Protein AF-A0A6J8BPN8-F1 (afdb_monomer_lite)

Foldseek 3Di:
DDVVLVVVVCVVLVVLLVVLVVLLVVVCVVVVHDPDVVDALVSLLVSLVVCVVVVHQLVSNVSSLVSSQVVCVVVVHDNSCPDPVNVVSSVVSCVVHPDALLAAACAPVNLLLLLVCLVVPDPDPLVSLLLNLLLLCCQQQVDQLQQAFAAWFADLDPSHFFPVQWDQDPFKIKGWRQDDSPPPVRAIAIEIETAEDPDLSSGNSNSLVVNVVVADDDPSQGRSGHDNVSTTGHSCCQFLNHSQVVSCVVSVHPPSVSHTSSSSSLNNLVVCVVVVVDDPLADDDDDGYHYAYRYNYPDDDDDDGGHDDPVSCVSVVSVVD

InterPro domains:
  IPR010998 Integrase/recombinase, N-terminal [G3DSA:1.10.150.130] (5-102)
  IPR011010 DNA breaking-rejoining enzyme, catalytic core [SSF56349] (104-277)
  IPR013762 Integrase-like, catalytic domain superfamily [G3DSA:1.10.443.10] (103-285)
  IPR052925 Phage Integrase-like Recombinase [PTHR34605] (12-279)

Sequence (321 aa):
MDFRNQLDFFLNTWKSYLRARSVLASFQLLYTLEKVWPGPVEQLVQFIVYLSLKHLSPATVRLYISGMSFSHKARNLKDTTKNFVVSKMLEDLHRNHPQRDNRAPITLSLLRQIIDALPSICTSTYESLLFKSSFMMAYFSMLRVSEFTTKNKSDSSTEALHLSDVVLPDRQLKINIKKNKKDQRGHSTFIVINKYRDNASICPVLTLKKYLSARPTVSGRNQLFMHFDGSSLTCYQLSANSMLRKSVNICNIPNPYLLKSHSFRIGAATEASNRGIYEDEAIKNGEGGRQVHLSATSGFRGKNNFFICTEVNNIIANSLK

Secondary struct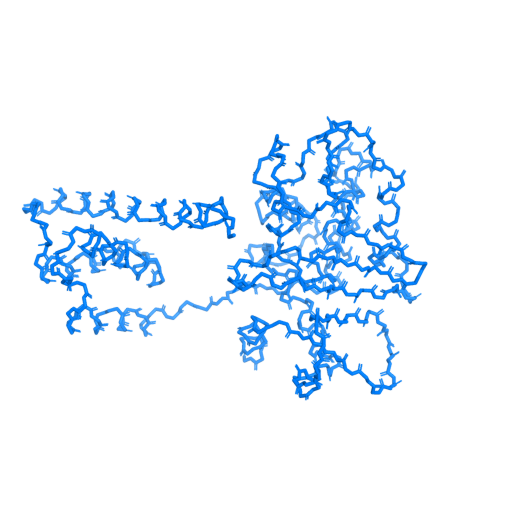ure (DSSP, 8-state):
--HHHHHHHHHHHHHHHHHHHHHHHHHHHHTT----SSPPHHHHHHHHHHHHHTT--HHHHHHHHHHHHHHHHTTT---GGGSHHHHHHHHHHHHHS-----PPP--HHHHHHHHHTGGGTSSSHHHHHHHHHHHHHHHHT---HHHHSBSSTT---SSS-BGGGEE--TTEEEEEES--TT-TT---EEEEEEPPSS-GGG-HHHHHHHHHHHS---TT--BSSB-TTSPBPBTTTTSTTTHHHHHHHHTT-SSGGG--TTHHHHHHHHHHHHTT--GGGSS---SS-EEEEE---S---S-------TTSHHHHHHH--

Structure (mmCIF, N/CA/C/O backbone):
data_AF-A0A6J8BPN8-F1
#
_entry.id   AF-A0A6J8BPN8-F1
#
loop_
_atom_site.group_PDB
_atom_site.id
_atom_site.type_symbol
_atom_site.label_atom_id
_atom_site.label_alt_id
_atom_site.label_comp_id
_atom_site.label_asym_id
_atom_site.label_entity_id
_atom_site.label_seq_id
_atom_site.pdbx_PDB_ins_code
_atom_site.Cartn_x
_atom_site.Cartn_y
_atom_site.Cartn_z
_atom_site.occupancy
_atom_site.B_iso_or_equiv
_atom_site.auth_seq_id
_atom_site.auth_comp_id
_atom_site.auth_asym_id
_atom_site.auth_atom_id
_atom_site.pdbx_PDB_model_num
ATOM 1 N N . MET A 1 1 ? -17.475 9.524 -17.340 1.00 37.03 1 MET A N 1
ATOM 2 C CA . MET A 1 1 ? -16.129 8.904 -17.332 1.00 37.03 1 MET A CA 1
ATOM 3 C C . MET A 1 1 ? -15.213 9.862 -16.577 1.00 37.03 1 MET A C 1
ATOM 5 O O . MET A 1 1 ? -15.162 11.018 -16.964 1.00 37.03 1 MET A O 1
ATOM 9 N N . ASP A 1 2 ? -14.627 9.467 -15.443 1.00 39.84 2 ASP A N 1
ATOM 10 C CA . ASP A 1 2 ? -13.918 10.414 -14.559 1.00 39.84 2 ASP A CA 1
ATOM 11 C C . ASP A 1 2 ? -12.441 10.539 -14.969 1.00 39.84 2 ASP A C 1
ATOM 13 O O . ASP A 1 2 ? -11.642 9.624 -14.745 1.00 39.84 2 ASP A O 1
ATOM 17 N N . PHE A 1 3 ? -12.107 11.659 -15.615 1.00 37.38 3 PHE A N 1
ATOM 18 C CA . PHE A 1 3 ? -10.786 11.968 -16.171 1.00 37.38 3 PHE A CA 1
ATOM 19 C C . PHE A 1 3 ? -9.658 11.895 -15.129 1.00 37.38 3 PHE A C 1
ATOM 21 O O . PHE A 1 3 ? -8.527 11.572 -15.486 1.00 37.38 3 PHE A O 1
ATOM 28 N N . ARG A 1 4 ? -9.935 12.143 -13.840 1.00 38.88 4 ARG A N 1
ATOM 29 C CA . ARG A 1 4 ? -8.898 12.220 -12.791 1.00 38.88 4 ARG A CA 1
ATOM 30 C C . ARG A 1 4 ? -8.282 10.872 -12.421 1.00 38.88 4 ARG A C 1
ATOM 32 O O . ARG A 1 4 ? -7.073 10.798 -12.243 1.00 38.88 4 ARG A O 1
ATOM 39 N N . ASN A 1 5 ? -9.059 9.792 -12.384 1.00 38.53 5 ASN A N 1
ATOM 40 C CA . ASN A 1 5 ? -8.520 8.460 -12.065 1.00 38.53 5 ASN A CA 1
ATOM 41 C C . ASN A 1 5 ? -7.685 7.889 -13.223 1.00 38.53 5 ASN A C 1
ATOM 43 O O . ASN A 1 5 ? -6.681 7.208 -13.003 1.00 38.53 5 ASN A O 1
ATOM 47 N N . GLN A 1 6 ? -8.074 8.199 -14.467 1.00 45.66 6 GLN A N 1
ATOM 48 C CA . GLN A 1 6 ? -7.226 7.948 -15.633 1.00 45.66 6 GLN A CA 1
ATOM 49 C C . GLN A 1 6 ? -5.945 8.782 -15.556 1.00 45.66 6 GLN A C 1
ATOM 51 O O . GLN A 1 6 ? -4.871 8.244 -15.815 1.00 45.66 6 GLN A O 1
ATOM 56 N N . LEU A 1 7 ? -6.044 10.045 -15.128 1.00 48.25 7 LEU A N 1
ATOM 57 C CA . LEU A 1 7 ? -4.897 10.922 -14.912 1.00 48.25 7 LEU A CA 1
ATOM 58 C C . LEU A 1 7 ? -3.943 10.357 -13.852 1.00 48.25 7 LEU A C 1
ATOM 60 O O . LEU A 1 7 ? -2.749 10.319 -14.091 1.00 48.25 7 LEU A O 1
ATOM 64 N N . ASP A 1 8 ? -4.428 9.838 -12.726 1.00 49.62 8 ASP A N 1
ATOM 65 C CA . ASP A 1 8 ? -3.575 9.305 -11.653 1.00 49.62 8 ASP A CA 1
ATOM 66 C C . ASP A 1 8 ? -2.914 7.961 -11.999 1.00 49.62 8 ASP A C 1
ATOM 68 O O . ASP A 1 8 ? -1.744 7.721 -11.665 1.00 49.62 8 ASP A O 1
ATOM 72 N N . PHE A 1 9 ? -3.628 7.084 -12.712 1.00 52.78 9 PHE A N 1
ATOM 73 C CA . PHE A 1 9 ? -3.031 5.893 -13.323 1.00 52.78 9 PHE A CA 1
ATOM 74 C C . PHE A 1 9 ? -1.959 6.280 -14.347 1.00 52.78 9 PHE A C 1
ATOM 76 O O . PHE A 1 9 ? -0.855 5.717 -14.343 1.00 52.78 9 PHE A O 1
ATOM 83 N N . PHE A 1 10 ? -2.270 7.275 -15.182 1.00 61.94 10 PHE A N 1
ATOM 84 C CA . PHE A 1 10 ? -1.329 7.849 -16.125 1.00 61.94 10 PHE A CA 1
ATOM 85 C C . PHE A 1 10 ? -0.127 8.420 -15.378 1.00 61.94 10 PHE A C 1
ATOM 87 O O . PHE A 1 10 ? 0.981 8.074 -15.736 1.00 61.94 10 PHE A O 1
ATOM 94 N N . LEU A 1 11 ? -0.292 9.157 -14.279 1.00 67.81 11 LEU A N 1
ATOM 95 C CA . LEU A 1 11 ? 0.800 9.788 -13.533 1.00 67.81 11 LEU A CA 1
ATOM 96 C C . LEU A 1 11 ? 1.788 8.782 -12.932 1.00 67.81 11 LEU A C 1
ATOM 98 O O . LEU A 1 11 ? 2.995 9.004 -13.009 1.00 67.81 11 LEU A O 1
ATOM 102 N N . ASN A 1 12 ? 1.326 7.673 -12.345 1.00 71.62 12 ASN A N 1
ATOM 103 C CA . ASN A 1 12 ? 2.242 6.657 -11.806 1.00 71.62 12 ASN A CA 1
ATOM 104 C C . ASN A 1 12 ? 2.991 5.919 -12.920 1.00 71.62 12 ASN A C 1
ATOM 106 O O . ASN A 1 12 ? 4.211 5.766 -12.851 1.00 71.62 12 ASN A O 1
ATOM 110 N N . THR A 1 13 ? 2.271 5.520 -13.967 1.00 79.88 13 THR A N 1
ATOM 111 C CA . THR A 1 13 ? 2.862 4.889 -15.153 1.00 79.88 13 THR A CA 1
ATOM 112 C C . THR A 1 13 ? 3.838 5.846 -15.848 1.00 79.88 13 THR A C 1
ATOM 114 O O . THR A 1 13 ? 4.946 5.465 -16.219 1.00 79.88 13 THR A O 1
ATOM 117 N N . TRP A 1 14 ? 3.478 7.125 -15.928 1.00 83.94 14 TRP A N 1
ATOM 118 C CA . TRP A 1 14 ? 4.260 8.206 -16.512 1.00 83.94 14 TRP A CA 1
ATOM 119 C C . TRP A 1 14 ? 5.532 8.477 -15.721 1.00 83.94 14 TRP A C 1
ATOM 121 O O . TRP A 1 14 ? 6.594 8.588 -16.319 1.00 83.94 14 TRP A O 1
ATOM 131 N N . LYS A 1 15 ? 5.483 8.485 -14.383 1.00 85.94 15 LYS A N 1
ATOM 132 C CA . LYS A 1 15 ? 6.691 8.552 -13.541 1.00 85.94 15 LYS A CA 1
ATOM 133 C C . LYS A 1 15 ? 7.651 7.403 -13.849 1.00 85.94 15 LYS A C 1
ATOM 135 O O . LYS A 1 15 ? 8.851 7.636 -13.990 1.00 85.94 15 LYS A O 1
ATOM 140 N N . SER A 1 16 ? 7.141 6.179 -14.002 1.00 87.69 16 SER A N 1
ATOM 141 C CA . SER A 1 16 ? 7.966 5.037 -14.409 1.00 87.69 16 SER A CA 1
ATOM 142 C C . SER A 1 16 ? 8.553 5.211 -15.812 1.00 87.69 16 SER A C 1
ATOM 144 O O . SER A 1 16 ? 9.715 4.875 -16.023 1.00 87.69 16 SER A O 1
ATOM 146 N N . TYR A 1 17 ? 7.799 5.779 -16.755 1.00 91.12 17 TYR A N 1
ATOM 147 C CA . TYR A 1 17 ? 8.277 6.047 -18.116 1.00 91.12 17 TYR A CA 1
ATOM 148 C C . TYR A 1 17 ? 9.317 7.173 -18.162 1.00 91.12 17 TYR A C 1
ATOM 150 O O . TYR A 1 17 ? 10.333 7.045 -18.842 1.00 91.12 17 TYR A O 1
ATOM 158 N N . LEU A 1 18 ? 9.127 8.245 -17.392 1.00 89.00 18 LEU A N 1
ATOM 159 C CA . LEU A 1 18 ? 10.118 9.307 -17.223 1.00 89.00 18 LEU A CA 1
ATOM 160 C C . LEU A 1 18 ? 11.401 8.760 -16.597 1.00 89.00 18 LEU A C 1
ATOM 162 O O . LEU A 1 18 ? 12.499 9.092 -17.047 1.00 89.00 18 LEU A O 1
ATOM 166 N N . ARG A 1 19 ? 11.279 7.864 -15.609 1.00 91.62 19 ARG A N 1
ATOM 167 C CA . ARG A 1 19 ? 12.437 7.179 -15.035 1.00 91.62 19 ARG A CA 1
ATOM 168 C C . ARG A 1 19 ? 13.140 6.304 -16.070 1.00 91.62 19 ARG A C 1
ATOM 170 O O . ARG A 1 19 ? 14.359 6.384 -16.168 1.00 91.62 19 ARG A O 1
ATOM 177 N N . ALA A 1 20 ? 12.394 5.538 -16.866 1.00 91.44 20 ALA A N 1
ATOM 178 C CA . ALA A 1 20 ? 12.947 4.740 -17.959 1.00 91.44 20 ALA A CA 1
ATOM 179 C C . ALA A 1 20 ? 13.748 5.605 -18.943 1.00 91.44 20 ALA A C 1
ATOM 181 O O . ALA A 1 20 ? 14.877 5.266 -19.287 1.00 91.44 20 ALA A O 1
ATOM 182 N N . ARG A 1 21 ? 13.198 6.764 -19.328 1.00 89.38 21 ARG A N 1
ATOM 183 C CA . ARG A 1 21 ? 13.863 7.730 -20.211 1.00 89.38 21 ARG A CA 1
ATOM 184 C C . ARG A 1 21 ? 15.131 8.315 -19.588 1.00 89.38 21 ARG A C 1
ATOM 186 O O . ARG A 1 21 ? 16.139 8.426 -20.273 1.00 89.38 21 ARG A O 1
ATOM 193 N N . SER A 1 22 ? 15.095 8.670 -18.304 1.00 91.75 22 SER A N 1
ATOM 194 C CA . SER A 1 22 ? 16.277 9.146 -17.572 1.00 91.75 22 SER A CA 1
ATOM 195 C C . SER A 1 22 ? 17.384 8.089 -17.548 1.00 91.75 22 SER A C 1
ATOM 197 O O . SER A 1 22 ? 18.533 8.411 -17.832 1.00 91.75 22 SER A O 1
ATOM 199 N N . VAL A 1 23 ? 17.038 6.827 -17.278 1.00 94.00 23 VAL A N 1
ATOM 200 C CA . VAL A 1 23 ? 18.008 5.722 -17.253 1.00 94.00 23 VAL A CA 1
ATOM 201 C C . VAL A 1 23 ? 18.569 5.436 -18.649 1.00 94.00 23 VAL A C 1
ATOM 203 O O . VAL A 1 23 ? 19.770 5.210 -18.775 1.00 94.00 23 VAL A O 1
ATOM 206 N N . LEU A 1 24 ? 17.744 5.506 -19.699 1.00 91.75 24 LEU A N 1
ATOM 207 C CA . LEU A 1 24 ? 18.216 5.395 -21.080 1.00 91.75 24 LEU A CA 1
ATOM 208 C C . LEU A 1 24 ? 19.192 6.522 -21.442 1.00 91.75 24 LEU A C 1
ATOM 210 O O . LEU A 1 24 ? 20.235 6.251 -22.024 1.00 91.75 24 LEU A O 1
ATOM 214 N N . ALA A 1 25 ? 18.890 7.766 -21.067 1.00 90.75 25 ALA A N 1
ATOM 215 C CA . ALA A 1 25 ? 19.779 8.894 -21.334 1.00 90.75 25 ALA A CA 1
ATOM 216 C C . ALA A 1 25 ? 21.140 8.728 -20.635 1.00 90.75 25 ALA A C 1
ATOM 218 O O . ALA A 1 25 ? 22.173 9.013 -21.235 1.00 90.75 25 ALA A O 1
ATOM 219 N N . SER A 1 26 ? 21.152 8.225 -19.394 1.00 92.56 26 SER A N 1
ATOM 220 C CA . SER A 1 26 ? 22.392 7.894 -18.682 1.00 92.56 26 SER A CA 1
ATOM 221 C C . SER A 1 26 ? 23.174 6.768 -19.360 1.00 92.56 26 SER A C 1
ATOM 223 O O . SER A 1 26 ? 24.392 6.855 -19.448 1.00 92.56 26 SER A O 1
ATOM 225 N N . PHE A 1 27 ? 22.491 5.732 -19.856 1.00 94.25 27 PHE A N 1
ATOM 226 C CA . PHE A 1 27 ? 23.113 4.659 -20.635 1.00 94.25 27 PHE A CA 1
ATOM 227 C C . PHE A 1 27 ? 23.750 5.196 -21.923 1.00 94.25 27 PHE A C 1
ATOM 229 O O . PHE A 1 27 ? 24.932 4.973 -22.158 1.00 94.25 27 PHE A O 1
ATOM 236 N N . GLN A 1 28 ? 23.002 5.965 -22.717 1.00 93.12 28 GLN A N 1
ATOM 237 C CA . GLN A 1 28 ? 23.506 6.538 -23.968 1.00 93.12 28 GLN A CA 1
ATOM 238 C C . GLN A 1 28 ? 24.708 7.455 -23.731 1.00 93.12 28 GLN A C 1
ATOM 240 O O . GLN A 1 28 ? 25.672 7.405 -24.486 1.00 93.12 28 GLN A O 1
ATOM 245 N N . LEU A 1 29 ? 24.680 8.251 -22.658 1.00 93.00 29 LEU A N 1
ATOM 246 C CA . LEU A 1 29 ? 25.810 9.092 -22.270 1.00 93.00 29 LEU A CA 1
ATOM 247 C C . LEU A 1 29 ? 27.038 8.260 -21.872 1.00 93.00 29 LEU A C 1
ATOM 249 O O . LEU A 1 29 ? 28.137 8.554 -22.326 1.00 93.00 29 LEU A O 1
ATOM 253 N N . LEU A 1 30 ? 26.850 7.225 -21.047 1.00 93.56 30 LEU A N 1
ATOM 254 C CA . LEU A 1 30 ? 27.936 6.387 -20.532 1.00 93.56 30 LEU A CA 1
ATOM 255 C C . LEU A 1 30 ? 28.688 5.641 -21.640 1.00 93.56 30 LEU A C 1
ATOM 257 O O . LEU A 1 30 ? 29.903 5.511 -21.565 1.00 93.56 30 LEU A O 1
ATOM 261 N N . TYR A 1 31 ? 27.970 5.158 -22.653 1.00 92.62 31 TYR A N 1
ATOM 262 C CA . TYR A 1 31 ? 28.548 4.400 -23.767 1.00 92.62 31 TYR A CA 1
ATOM 263 C C . TYR A 1 31 ? 28.776 5.258 -25.018 1.00 92.62 31 TYR A C 1
ATOM 265 O O . TYR A 1 31 ? 28.986 4.714 -26.100 1.00 92.62 31 TYR A O 1
ATOM 273 N N . THR A 1 32 ? 28.714 6.591 -24.888 1.00 92.19 32 THR A N 1
ATOM 274 C CA . THR 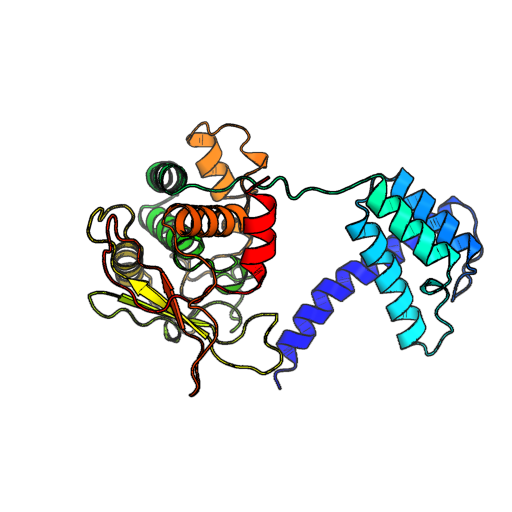A 1 32 ? 28.916 7.549 -25.994 1.00 92.19 32 THR A CA 1
ATOM 275 C C . THR A 1 32 ? 28.080 7.220 -27.236 1.00 92.19 32 THR A C 1
ATOM 277 O O . THR A 1 32 ? 28.535 7.342 -28.369 1.00 92.19 32 THR A O 1
ATOM 280 N N . LEU A 1 33 ? 26.848 6.758 -27.021 1.00 89.62 33 LEU A N 1
ATOM 281 C CA . LEU A 1 33 ? 25.950 6.346 -28.092 1.00 89.62 33 LEU A CA 1
ATOM 282 C C . LEU A 1 33 ? 25.240 7.554 -28.691 1.00 89.62 33 LEU A C 1
ATOM 284 O O . LEU A 1 33 ? 24.815 8.473 -27.982 1.00 89.62 33 LEU A O 1
ATOM 288 N N . GLU A 1 34 ? 25.036 7.504 -30.003 1.00 85.19 34 GLU A N 1
ATOM 289 C CA . GLU A 1 34 ? 24.229 8.493 -30.699 1.00 85.19 34 GLU A CA 1
ATOM 290 C C . GLU A 1 34 ? 22.779 8.460 -30.191 1.00 85.19 34 GLU A C 1
ATOM 292 O O . GLU A 1 34 ? 22.158 7.400 -30.046 1.00 85.19 34 GLU A O 1
ATOM 297 N N . LYS A 1 35 ? 22.224 9.646 -29.926 1.00 82.56 35 LYS A N 1
ATOM 298 C CA . LYS A 1 35 ? 20.858 9.827 -29.418 1.00 82.56 35 LYS A CA 1
ATOM 299 C C . LYS A 1 35 ? 19.839 9.769 -30.558 1.00 82.56 35 LYS A C 1
ATOM 301 O O . LYS A 1 35 ? 19.130 10.739 -30.814 1.00 82.56 35 LYS A O 1
ATOM 306 N N . VAL A 1 36 ? 19.756 8.623 -31.226 1.00 81.62 36 VAL A N 1
ATOM 307 C CA . VAL A 1 36 ? 18.770 8.375 -32.286 1.00 81.62 36 VAL A CA 1
ATOM 308 C C . VAL A 1 36 ? 17.434 7.955 -31.669 1.00 81.62 36 VAL A C 1
ATOM 310 O O . VAL A 1 36 ? 17.394 7.183 -30.707 1.00 81.62 36 VAL A O 1
ATOM 313 N N . TRP A 1 37 ? 16.323 8.476 -32.201 1.00 79.00 37 TRP A N 1
ATOM 314 C CA . TRP A 1 37 ? 14.976 8.155 -31.724 1.00 79.00 37 TRP A CA 1
ATOM 315 C C . TRP A 1 37 ? 13.993 7.944 -32.893 1.00 79.00 37 TRP A C 1
ATOM 317 O O . TRP A 1 37 ? 13.704 8.909 -33.599 1.00 79.00 37 TRP A O 1
ATOM 327 N N . PRO A 1 38 ? 13.428 6.734 -33.095 1.00 83.94 38 PRO A N 1
ATOM 328 C CA . PRO A 1 38 ? 13.612 5.517 -32.299 1.00 83.94 38 PRO A CA 1
ATOM 329 C C . PRO A 1 38 ? 15.034 4.956 -32.439 1.00 83.94 38 PRO A C 1
ATOM 331 O O . PRO A 1 38 ? 15.607 4.968 -33.525 1.00 83.94 38 PRO A O 1
ATOM 334 N N . GLY A 1 39 ? 15.603 4.462 -31.338 1.00 82.75 39 GLY A N 1
ATOM 335 C CA . GLY A 1 39 ? 16.929 3.842 -31.360 1.00 82.75 39 GLY A CA 1
ATOM 336 C C . GLY A 1 39 ? 16.925 2.507 -32.124 1.00 82.75 39 GLY A C 1
ATOM 337 O O . GLY A 1 39 ? 15.886 1.827 -32.160 1.00 82.75 39 GLY A O 1
ATOM 338 N N . PRO A 1 40 ? 18.066 2.112 -32.719 1.00 90.44 40 PRO A N 1
ATOM 339 C CA . PRO A 1 40 ? 18.201 0.841 -33.422 1.00 90.44 40 PRO A CA 1
ATOM 340 C C . PRO A 1 40 ? 18.055 -0.352 -32.462 1.00 90.44 40 PRO A C 1
ATOM 342 O O . PRO A 1 40 ? 18.179 -0.222 -31.239 1.00 90.44 40 PRO A O 1
ATOM 345 N N . VAL A 1 41 ? 17.763 -1.531 -33.016 1.00 93.00 41 VAL A N 1
ATOM 346 C CA . VAL A 1 41 ? 17.475 -2.748 -32.234 1.00 93.00 41 VAL A CA 1
ATOM 347 C C . VAL A 1 41 ? 18.675 -3.138 -31.368 1.00 93.00 41 VAL A C 1
ATOM 349 O O . VAL A 1 41 ? 18.508 -3.537 -30.218 1.00 93.00 41 VAL A O 1
ATOM 352 N N . GLU A 1 42 ? 19.880 -2.940 -31.885 1.00 92.50 42 GLU A N 1
ATOM 353 C CA . GLU A 1 42 ? 21.153 -3.231 -31.235 1.00 92.50 42 GLU A CA 1
ATOM 354 C C . GLU A 1 42 ? 21.318 -2.402 -29.955 1.00 92.50 42 GLU A C 1
ATOM 356 O O . GLU A 1 42 ? 21.670 -2.946 -28.907 1.00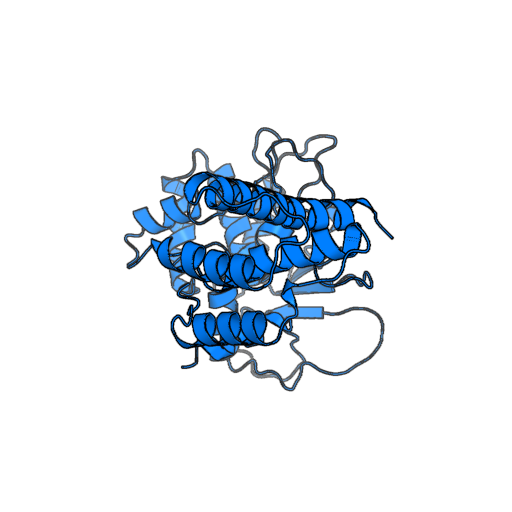 92.50 42 GLU A O 1
ATOM 361 N N . GLN A 1 43 ? 20.970 -1.109 -29.993 1.00 92.12 43 GLN A N 1
ATOM 362 C CA . GLN A 1 43 ? 21.002 -0.254 -28.802 1.00 92.12 43 GLN A CA 1
ATOM 363 C C . GLN A 1 43 ? 19.964 -0.689 -27.758 1.00 92.12 43 GLN A C 1
ATOM 365 O O . GLN A 1 43 ? 20.240 -0.622 -26.562 1.00 92.12 43 GLN A O 1
ATOM 370 N N . LEU A 1 44 ? 18.784 -1.166 -28.175 1.00 93.12 44 LEU A N 1
ATOM 371 C CA . LEU A 1 44 ? 17.781 -1.699 -27.242 1.00 93.12 44 LEU A CA 1
ATOM 372 C C . LEU A 1 44 ? 18.251 -2.992 -26.569 1.00 93.12 44 LEU A C 1
ATOM 374 O O . LEU A 1 44 ? 18.041 -3.166 -25.369 1.00 93.12 44 LEU A O 1
ATOM 378 N N . VAL A 1 45 ? 18.905 -3.879 -27.320 1.00 94.25 45 VAL A N 1
ATOM 379 C CA . VAL A 1 45 ? 19.516 -5.109 -26.798 1.00 94.25 45 VAL A CA 1
ATOM 380 C C . VAL A 1 45 ? 20.606 -4.768 -25.781 1.00 94.25 45 VAL A C 1
ATOM 382 O O . VAL A 1 45 ? 20.551 -5.239 -24.645 1.00 94.25 45 VAL A O 1
ATOM 385 N N . GLN A 1 46 ? 21.540 -3.879 -26.131 1.00 94.44 46 GLN A N 1
ATOM 386 C CA . GLN A 1 46 ? 22.586 -3.410 -25.215 1.00 94.44 46 GLN A CA 1
ATOM 387 C C . GLN A 1 46 ? 21.997 -2.743 -23.967 1.00 94.44 46 GLN A C 1
ATOM 389 O O . GLN A 1 46 ? 22.477 -2.967 -22.856 1.00 94.44 46 GLN A O 1
ATOM 394 N N . PHE A 1 47 ? 20.920 -1.971 -24.124 1.00 95.25 47 PHE A N 1
ATOM 395 C CA . PHE A 1 47 ? 20.230 -1.359 -22.998 1.00 95.25 47 PHE A CA 1
ATOM 396 C C . PHE A 1 47 ? 19.608 -2.406 -22.066 1.00 95.25 47 PHE A C 1
ATOM 398 O O . PHE A 1 47 ? 19.729 -2.285 -20.850 1.00 95.25 47 PHE A O 1
ATOM 405 N N . ILE A 1 48 ? 18.990 -3.466 -22.597 1.00 95.12 48 ILE A N 1
ATOM 406 C CA . ILE A 1 48 ? 18.458 -4.571 -21.781 1.00 95.12 48 ILE A CA 1
ATOM 407 C C . ILE A 1 48 ? 19.580 -5.263 -21.000 1.00 95.12 48 ILE A C 1
ATOM 409 O O . ILE A 1 48 ? 19.422 -5.486 -19.796 1.00 95.12 48 ILE A O 1
ATOM 413 N N . VAL A 1 49 ? 20.725 -5.535 -21.640 1.00 93.56 49 VAL A N 1
ATOM 414 C CA . VAL A 1 49 ? 21.917 -6.072 -20.957 1.00 93.56 49 VAL A CA 1
ATOM 415 C C . VAL A 1 49 ? 22.361 -5.131 -19.843 1.00 93.56 49 VAL A C 1
ATOM 417 O O . VAL A 1 49 ? 22.529 -5.563 -18.706 1.00 93.56 49 VAL A O 1
ATOM 420 N N . TYR A 1 50 ? 22.492 -3.838 -20.136 1.00 95.25 50 TYR A N 1
ATOM 421 C CA . TYR A 1 50 ? 22.882 -2.826 -19.160 1.00 95.25 50 TYR A CA 1
ATOM 422 C C . TYR A 1 50 ? 21.952 -2.802 -17.940 1.00 95.25 50 TYR A C 1
ATOM 424 O O . TYR A 1 50 ? 22.422 -2.776 -16.802 1.00 95.25 50 TYR A O 1
ATOM 432 N N . LEU A 1 51 ? 20.632 -2.854 -18.147 1.00 94.75 51 LEU A N 1
ATOM 433 C CA . LEU A 1 51 ? 19.673 -2.897 -17.043 1.00 94.75 51 LEU A CA 1
ATOM 434 C C . LEU A 1 51 ? 19.807 -4.180 -16.211 1.00 94.75 51 LEU A C 1
ATOM 436 O O . LEU A 1 51 ? 19.688 -4.121 -14.985 1.00 94.75 51 LEU A O 1
ATOM 440 N N . SER A 1 52 ? 20.080 -5.314 -16.860 1.00 91.62 52 SER A N 1
ATOM 441 C CA . SER A 1 52 ? 20.350 -6.587 -16.184 1.00 91.62 52 SER A CA 1
ATOM 442 C C . SER A 1 52 ? 21.626 -6.520 -15.337 1.00 91.62 52 SER A C 1
ATOM 444 O O . SER A 1 52 ? 21.613 -6.900 -14.168 1.00 91.62 52 SER A O 1
ATOM 446 N N . LEU A 1 53 ? 22.706 -5.944 -15.878 1.00 91.06 53 LEU A N 1
ATOM 447 C CA . LEU A 1 53 ? 23.971 -5.724 -15.162 1.00 91.06 53 LEU A CA 1
ATOM 448 C C . LEU A 1 53 ? 23.826 -4.743 -13.990 1.00 91.06 53 LEU A C 1
ATOM 450 O O . LEU A 1 53 ? 24.571 -4.816 -13.020 1.00 91.06 53 LEU A O 1
ATOM 454 N N . LYS A 1 54 ? 22.840 -3.841 -14.041 1.00 91.50 54 LYS A N 1
ATOM 455 C CA . LYS A 1 54 ? 22.441 -2.990 -12.907 1.00 91.50 54 LYS A CA 1
ATOM 456 C C . LYS A 1 54 ? 21.528 -3.701 -11.900 1.00 91.50 54 LYS A C 1
ATOM 458 O O . LYS A 1 54 ? 21.020 -3.051 -10.988 1.00 91.50 54 LYS A O 1
ATOM 463 N N . HIS A 1 55 ? 21.317 -5.008 -12.052 1.00 89.25 55 HIS A N 1
ATOM 464 C CA . HIS A 1 55 ? 20.480 -5.849 -11.197 1.00 89.25 55 HIS A CA 1
ATOM 465 C C . HIS A 1 55 ? 19.017 -5.385 -11.106 1.00 89.25 55 HIS A C 1
ATOM 467 O O . HIS A 1 55 ? 18.344 -5.597 -10.094 1.00 89.25 55 HIS A O 1
ATOM 473 N N . LEU A 1 56 ? 18.489 -4.746 -12.159 1.00 90.50 56 LEU A N 1
ATOM 474 C CA . LEU A 1 56 ? 17.064 -4.428 -12.207 1.00 90.50 56 LEU A CA 1
ATOM 475 C C . LEU A 1 56 ? 16.248 -5.704 -12.424 1.00 90.50 56 LEU A C 1
ATOM 477 O O . LEU A 1 56 ? 16.593 -6.559 -13.235 1.00 90.50 56 LEU A O 1
ATOM 481 N N . SER A 1 57 ? 15.104 -5.794 -11.742 1.00 88.88 57 SER A N 1
ATOM 482 C CA . SER A 1 57 ? 14.206 -6.938 -11.906 1.00 88.88 57 SER A CA 1
ATOM 483 C C . SER A 1 57 ? 13.694 -7.052 -13.354 1.00 88.88 57 SER A C 1
ATOM 485 O O . SER A 1 57 ? 13.425 -6.019 -13.981 1.00 88.88 57 SER A O 1
ATOM 487 N N . PRO A 1 58 ? 13.433 -8.269 -13.873 1.00 90.25 58 PRO A N 1
ATOM 488 C CA . PRO A 1 58 ? 12.871 -8.450 -15.215 1.00 90.25 58 PRO A CA 1
ATOM 489 C C . PRO A 1 58 ? 11.552 -7.693 -15.432 1.00 90.25 58 PRO A C 1
ATOM 491 O O . PRO A 1 58 ? 11.267 -7.223 -16.533 1.00 90.25 58 PRO A O 1
ATOM 494 N N . ALA A 1 59 ? 10.751 -7.530 -14.373 1.00 88.00 59 ALA A N 1
ATOM 495 C CA . ALA A 1 59 ? 9.528 -6.733 -14.411 1.00 88.00 59 ALA A CA 1
ATOM 496 C C . ALA A 1 59 ? 9.823 -5.241 -14.642 1.00 88.00 59 ALA A C 1
ATOM 498 O O . ALA A 1 59 ? 9.161 -4.601 -15.459 1.00 88.00 59 ALA A O 1
ATOM 499 N N . THR A 1 60 ? 10.844 -4.698 -13.973 1.00 91.12 60 THR A N 1
ATOM 500 C CA . THR A 1 60 ? 11.288 -3.311 -14.167 1.00 91.12 60 THR A CA 1
ATOM 501 C C . THR A 1 60 ? 11.856 -3.099 -15.567 1.00 91.12 60 THR A C 1
ATOM 503 O O . THR A 1 60 ? 11.527 -2.103 -16.208 1.00 91.12 60 THR A O 1
ATOM 506 N N . VAL A 1 61 ? 12.651 -4.047 -16.076 1.00 93.88 61 VAL A N 1
ATOM 507 C CA . VAL A 1 61 ? 13.181 -3.987 -17.447 1.00 93.88 61 VAL A CA 1
ATOM 508 C C . VAL A 1 61 ? 12.036 -3.930 -18.460 1.00 93.88 61 VAL A C 1
ATOM 510 O O . VAL A 1 61 ? 11.979 -3.008 -19.273 1.00 93.88 61 VAL A O 1
ATOM 513 N N . ARG A 1 62 ? 11.050 -4.832 -18.359 1.00 93.25 62 ARG A N 1
ATOM 514 C CA . ARG A 1 62 ? 9.856 -4.806 -19.223 1.00 93.25 62 ARG A CA 1
ATOM 515 C C . ARG A 1 62 ? 9.068 -3.503 -19.116 1.00 93.25 62 ARG A C 1
ATOM 517 O O . ARG A 1 62 ? 8.580 -3.008 -20.132 1.00 93.25 62 ARG A O 1
ATOM 524 N N . LEU A 1 63 ? 8.947 -2.935 -17.917 1.00 92.75 63 LEU A N 1
ATOM 525 C CA . LEU A 1 63 ? 8.287 -1.646 -17.706 1.00 92.75 63 LEU A CA 1
ATOM 526 C C . LEU A 1 63 ? 9.019 -0.513 -18.436 1.00 92.75 63 LEU A C 1
ATOM 528 O O . LEU A 1 63 ? 8.371 0.320 -19.069 1.00 92.75 63 LEU A O 1
ATOM 532 N N . TYR A 1 64 ? 10.352 -0.497 -18.396 1.00 94.50 64 TYR A N 1
ATOM 533 C CA . TYR A 1 64 ? 11.147 0.513 -19.095 1.00 94.50 64 TYR A CA 1
ATOM 534 C C . TYR A 1 64 ? 11.020 0.383 -20.612 1.00 94.50 64 TYR A C 1
ATOM 536 O O . TYR A 1 64 ? 10.735 1.378 -21.278 1.00 94.50 64 TYR A O 1
ATOM 544 N N . ILE A 1 65 ? 11.119 -0.839 -21.145 1.00 94.75 65 ILE A N 1
ATOM 545 C CA . ILE A 1 65 ? 10.897 -1.099 -22.574 1.00 94.75 65 ILE A CA 1
ATOM 546 C C . ILE A 1 65 ? 9.464 -0.729 -22.991 1.00 94.75 65 ILE A C 1
ATOM 548 O O . ILE A 1 65 ? 9.255 -0.142 -24.051 1.00 94.75 65 ILE A O 1
ATOM 552 N N . SER A 1 66 ? 8.469 -0.961 -22.133 1.00 92.88 66 SER A N 1
ATOM 553 C CA . SER A 1 66 ? 7.086 -0.530 -22.384 1.00 92.88 66 SER A CA 1
ATOM 554 C C . SER A 1 66 ? 6.948 0.996 -22.434 1.00 92.88 66 SER A C 1
ATOM 556 O O . SER A 1 66 ? 6.207 1.508 -23.268 1.00 92.88 66 SER A O 1
ATOM 558 N N . GLY A 1 67 ? 7.685 1.735 -21.598 1.00 90.75 67 GLY A N 1
ATOM 559 C CA . GLY A 1 67 ? 7.729 3.201 -21.658 1.00 90.75 67 GLY A CA 1
ATOM 560 C C . GLY A 1 67 ? 8.340 3.738 -22.955 1.00 90.75 67 GLY A C 1
ATOM 561 O O . GLY A 1 67 ? 7.899 4.770 -23.472 1.00 90.75 67 GLY A O 1
ATOM 562 N N . MET A 1 68 ? 9.304 3.012 -23.526 1.00 90.56 68 MET A N 1
ATOM 563 C CA . MET A 1 68 ? 9.860 3.313 -24.850 1.00 90.56 68 MET A CA 1
ATOM 564 C C . MET A 1 68 ? 8.854 3.004 -25.958 1.00 90.56 68 MET A C 1
ATOM 566 O O . MET A 1 68 ? 8.590 3.876 -26.780 1.00 90.56 68 MET A O 1
ATOM 570 N N . SER A 1 69 ? 8.214 1.828 -25.918 1.00 92.12 69 SER A N 1
ATOM 571 C CA . SER A 1 69 ? 7.120 1.450 -26.831 1.00 92.12 69 SER A CA 1
ATOM 572 C C . SER A 1 69 ? 6.019 2.511 -26.846 1.00 92.12 69 SER A C 1
ATOM 574 O O . SER A 1 69 ? 5.611 2.978 -27.910 1.00 92.12 69 SER A O 1
ATOM 576 N N . PHE A 1 70 ? 5.584 2.961 -25.664 1.00 90.88 70 PHE A N 1
ATOM 577 C CA . PHE A 1 70 ? 4.627 4.055 -25.528 1.00 90.88 70 PHE A CA 1
ATOM 578 C C . PHE A 1 70 ? 5.137 5.335 -26.199 1.00 90.88 70 PHE A C 1
ATOM 580 O O . PHE A 1 70 ? 4.418 5.959 -26.971 1.00 90.88 70 PHE A O 1
ATOM 587 N N . SER A 1 71 ? 6.391 5.709 -25.942 1.00 86.75 71 SER A N 1
ATOM 588 C CA . SER A 1 71 ? 7.002 6.925 -26.485 1.00 86.75 71 SER A CA 1
ATOM 589 C C . SER A 1 71 ? 7.186 6.903 -28.007 1.00 86.75 71 SER A C 1
ATOM 591 O O . SER A 1 71 ? 7.125 7.973 -28.618 1.00 86.75 71 SER A O 1
ATOM 593 N N . HIS A 1 72 ? 7.411 5.732 -28.612 1.00 88.88 72 HIS A N 1
ATOM 594 C CA . HIS A 1 72 ? 7.419 5.549 -30.067 1.00 88.88 72 HIS A CA 1
ATOM 595 C C . HIS A 1 72 ? 6.013 5.744 -30.636 1.00 88.88 72 HIS A C 1
ATOM 597 O O . HIS A 1 72 ? 5.808 6.595 -31.497 1.00 88.88 72 HIS A O 1
ATOM 603 N N . LYS A 1 73 ? 5.025 5.032 -30.081 1.00 88.38 73 LYS A N 1
ATOM 604 C CA . LYS A 1 73 ? 3.625 5.090 -30.527 1.00 88.38 73 LYS A CA 1
ATOM 605 C C . LYS A 1 73 ? 3.016 6.480 -30.386 1.00 88.38 73 LYS A C 1
ATOM 607 O O . LYS A 1 73 ? 2.374 6.957 -31.311 1.00 88.38 73 LYS A O 1
ATOM 612 N N . ALA A 1 74 ? 3.272 7.160 -29.269 1.00 87.38 74 ALA A N 1
ATOM 613 C CA . ALA A 1 74 ? 2.786 8.517 -29.022 1.00 87.38 74 ALA A CA 1
ATOM 614 C C . ALA A 1 74 ? 3.333 9.551 -30.026 1.00 87.38 74 ALA A C 1
ATOM 616 O O . ALA A 1 74 ? 2.746 10.615 -30.180 1.00 87.38 74 ALA A O 1
ATOM 617 N N . ARG A 1 75 ? 4.449 9.247 -30.702 1.00 86.81 75 ARG A N 1
ATOM 618 C CA . ARG A 1 75 ? 5.053 10.076 -31.759 1.00 86.81 75 ARG A CA 1
ATOM 619 C C . ARG A 1 75 ? 4.818 9.518 -33.163 1.00 86.81 75 ARG A C 1
ATOM 621 O O . ARG A 1 75 ? 5.424 10.004 -34.108 1.00 86.81 75 ARG A O 1
ATOM 628 N N . ASN A 1 76 ? 3.982 8.488 -33.288 1.00 89.38 76 ASN A N 1
ATOM 629 C CA . ASN A 1 76 ? 3.728 7.774 -34.536 1.00 89.38 76 ASN A CA 1
ATOM 630 C C . ASN A 1 76 ? 5.008 7.225 -35.210 1.00 89.38 76 ASN A C 1
ATOM 632 O O . ASN A 1 76 ? 5.135 7.211 -36.431 1.00 89.38 76 ASN A O 1
ATOM 636 N N . LEU A 1 77 ? 5.983 6.794 -34.400 1.00 88.44 77 LEU A N 1
ATOM 637 C CA . LEU A 1 77 ? 7.254 6.222 -34.852 1.00 88.44 77 LEU A CA 1
ATOM 638 C C . LEU A 1 77 ? 7.185 4.689 -34.876 1.00 88.44 77 LEU A C 1
ATOM 640 O O . LEU A 1 77 ? 6.463 4.075 -34.085 1.00 88.44 77 LEU A O 1
ATOM 644 N N . LYS A 1 78 ? 8.004 4.059 -35.730 1.00 89.50 78 LYS A N 1
ATOM 645 C CA . LYS A 1 78 ? 8.174 2.598 -35.753 1.00 89.50 78 LYS A CA 1
ATOM 646 C C . LYS A 1 78 ? 8.644 2.097 -34.385 1.00 89.50 78 LYS A C 1
ATOM 648 O O . LYS A 1 78 ? 9.658 2.548 -33.857 1.00 89.50 78 LYS A O 1
ATOM 653 N N . ASP A 1 79 ? 7.922 1.129 -33.827 1.00 91.44 79 ASP A N 1
ATOM 654 C CA . ASP A 1 79 ? 8.221 0.595 -32.501 1.00 91.44 79 ASP A CA 1
ATOM 655 C C . ASP A 1 79 ? 9.279 -0.520 -32.556 1.00 91.44 79 ASP A C 1
ATOM 657 O O . ASP A 1 79 ? 8.961 -1.705 -32.676 1.00 91.44 79 ASP A O 1
ATOM 661 N N . THR A 1 80 ? 10.555 -0.144 -32.436 1.00 92.50 80 THR A N 1
ATOM 662 C CA . THR A 1 80 ? 11.691 -1.086 -32.434 1.00 92.50 80 THR A CA 1
ATOM 663 C C . THR A 1 80 ? 11.692 -2.036 -31.230 1.00 92.50 80 THR A C 1
ATOM 665 O O . THR A 1 80 ? 12.294 -3.107 -31.294 1.00 92.50 80 THR A O 1
ATOM 668 N N . THR A 1 81 ? 10.937 -1.731 -30.166 1.00 92.81 81 THR A N 1
ATOM 669 C CA . THR A 1 81 ? 10.825 -2.589 -28.970 1.00 92.81 81 THR A CA 1
ATOM 670 C C . THR A 1 81 ? 10.061 -3.890 -29.212 1.00 92.81 81 THR A C 1
ATOM 672 O O . THR A 1 81 ? 10.157 -4.820 -28.414 1.00 92.81 81 THR A O 1
ATOM 675 N N . LYS A 1 82 ? 9.292 -3.966 -30.305 1.00 91.44 82 LYS A N 1
ATOM 676 C CA . LYS A 1 82 ? 8.534 -5.159 -30.707 1.00 91.44 82 LYS A CA 1
ATOM 677 C C . LYS A 1 82 ? 9.318 -6.090 -31.626 1.00 91.44 82 LYS A C 1
ATOM 679 O O . LYS A 1 82 ? 8.765 -7.077 -32.098 1.00 91.44 82 LYS A O 1
ATOM 684 N N . ASN A 1 83 ? 10.595 -5.798 -31.874 1.00 94.94 83 ASN A N 1
ATOM 685 C CA . ASN A 1 83 ? 11.464 -6.684 -32.631 1.00 94.94 83 ASN A CA 1
ATOM 686 C C . ASN A 1 83 ? 11.568 -8.074 -31.961 1.00 94.94 83 ASN A C 1
ATOM 688 O O . ASN A 1 83 ? 11.521 -8.199 -30.731 1.00 94.94 83 ASN A O 1
ATOM 692 N N . PHE A 1 84 ? 11.718 -9.118 -32.780 1.00 93.81 84 PHE A N 1
ATOM 693 C CA . PHE A 1 84 ? 11.843 -10.505 -32.331 1.00 93.81 84 PHE A CA 1
ATOM 694 C C . PHE A 1 84 ? 12.990 -10.702 -31.327 1.00 93.81 84 PHE A C 1
ATOM 696 O O . PHE A 1 84 ? 12.782 -11.318 -30.283 1.00 93.81 84 PHE A O 1
ATOM 703 N N . VAL A 1 85 ? 14.163 -10.117 -31.593 1.00 95.25 85 VAL A N 1
ATOM 704 C CA . VAL A 1 85 ? 15.355 -10.235 -30.736 1.00 95.25 85 VAL A CA 1
ATOM 705 C C . VAL A 1 85 ? 15.097 -9.622 -29.361 1.00 95.25 85 VAL A C 1
ATOM 707 O O . VAL A 1 85 ? 15.343 -10.258 -28.339 1.00 95.25 85 VAL A O 1
ATOM 710 N N . VAL A 1 86 ? 14.513 -8.420 -29.325 1.00 94.69 86 VAL A N 1
ATOM 711 C CA . VAL A 1 86 ? 14.142 -7.732 -28.076 1.00 94.69 86 VAL A CA 1
ATOM 712 C C . VAL A 1 86 ? 13.152 -8.572 -27.269 1.00 94.69 86 VAL A C 1
ATOM 714 O O . VAL A 1 86 ? 13.314 -8.741 -26.062 1.00 94.69 86 VAL A O 1
ATOM 717 N N . SER A 1 87 ? 12.150 -9.146 -27.937 1.00 93.44 87 SER A N 1
ATOM 718 C CA . SER A 1 87 ? 11.138 -9.987 -27.291 1.00 93.44 87 SER A CA 1
ATOM 719 C C . SER A 1 87 ? 11.761 -11.244 -26.678 1.00 93.44 87 SER A C 1
ATOM 721 O O . SER A 1 87 ? 11.535 -11.527 -25.501 1.00 93.44 87 SER A O 1
ATOM 723 N N . LYS A 1 88 ? 12.623 -11.944 -27.428 1.00 94.25 88 LYS A N 1
ATOM 724 C CA . LYS A 1 88 ? 13.327 -13.139 -26.941 1.00 94.25 88 LYS A CA 1
ATOM 725 C C . LYS A 1 88 ? 14.267 -12.835 -25.784 1.00 94.25 88 LYS A C 1
ATOM 727 O O . LYS A 1 88 ? 14.327 -13.613 -24.837 1.00 94.25 88 LYS A O 1
ATOM 732 N N . MET A 1 89 ? 14.929 -11.685 -25.807 1.00 93.06 89 MET A N 1
ATOM 733 C CA . MET A 1 89 ? 15.799 -11.268 -24.714 1.00 93.06 89 MET A CA 1
ATOM 734 C C . MET A 1 89 ? 15.025 -10.984 -23.421 1.00 93.06 89 MET A C 1
ATOM 736 O O . MET A 1 89 ? 15.461 -11.357 -22.335 1.00 93.06 89 MET A O 1
ATOM 740 N N . LEU A 1 90 ? 13.843 -10.367 -23.518 1.00 92.75 90 LEU A N 1
ATOM 741 C CA . LEU A 1 90 ? 12.977 -10.132 -22.358 1.00 92.75 90 LEU A CA 1
ATOM 742 C C . LEU A 1 90 ? 12.377 -11.428 -21.792 1.00 92.75 90 LEU A C 1
ATOM 744 O O . LEU A 1 90 ? 12.168 -11.516 -20.577 1.00 92.75 90 LEU A O 1
ATOM 748 N N . GLU A 1 91 ? 12.080 -12.406 -22.652 1.00 90.19 91 GLU A N 1
ATOM 749 C CA . GLU A 1 91 ? 11.661 -13.756 -22.253 1.00 90.19 91 GLU A CA 1
ATOM 750 C C . GLU A 1 91 ? 12.794 -14.497 -21.538 1.00 90.19 91 GLU A C 1
ATOM 752 O O . GLU A 1 91 ? 12.582 -15.053 -20.461 1.00 90.19 91 GLU A O 1
ATOM 757 N N . ASP A 1 92 ? 14.002 -14.470 -22.098 1.00 89.44 92 ASP A N 1
ATOM 758 C CA . ASP A 1 92 ? 15.185 -15.089 -21.507 1.00 89.44 92 ASP A CA 1
ATOM 759 C C . ASP A 1 92 ? 15.511 -14.507 -20.126 1.00 89.44 92 ASP A C 1
ATOM 761 O O . ASP A 1 92 ? 15.580 -15.240 -19.139 1.00 89.44 92 ASP A O 1
ATOM 765 N N . LEU A 1 93 ? 15.541 -13.175 -20.020 1.00 88.62 93 LEU A N 1
ATOM 766 C CA . LEU A 1 93 ? 15.730 -12.474 -18.751 1.00 88.62 93 LEU A CA 1
ATOM 767 C C . LEU A 1 93 ? 14.673 -12.873 -17.708 1.00 88.62 93 LEU A C 1
ATOM 769 O O . LEU A 1 93 ? 14.958 -12.954 -16.514 1.00 88.62 93 LEU A O 1
ATOM 773 N N . HIS A 1 94 ? 13.432 -13.124 -18.139 1.00 85.50 94 HIS A N 1
ATOM 774 C CA . HIS A 1 94 ? 12.392 -13.595 -17.231 1.00 85.50 94 HIS A CA 1
ATOM 775 C C . HIS A 1 94 ? 12.655 -15.007 -16.714 1.00 85.50 94 HIS A C 1
ATOM 777 O O . HIS A 1 94 ? 12.457 -15.250 -15.523 1.00 85.50 94 HIS A O 1
ATOM 783 N N . ARG A 1 95 ? 13.056 -15.912 -17.614 1.00 85.44 95 ARG A N 1
ATOM 784 C CA . ARG A 1 95 ? 13.289 -17.331 -17.324 1.00 85.44 95 ARG A CA 1
ATOM 785 C C . ARG A 1 95 ? 14.495 -17.534 -16.416 1.00 85.44 95 ARG A C 1
ATOM 787 O O . ARG A 1 95 ? 14.407 -18.332 -15.492 1.00 85.44 95 ARG A O 1
ATOM 794 N N . ASN A 1 96 ? 15.564 -16.774 -16.636 1.00 81.50 96 ASN A N 1
ATOM 795 C CA . ASN A 1 96 ? 16.808 -16.890 -15.870 1.00 81.50 96 ASN A CA 1
ATOM 796 C C . ASN A 1 96 ? 16.748 -16.176 -14.509 1.00 81.50 96 ASN A C 1
ATOM 798 O O . ASN A 1 96 ? 17.523 -16.487 -13.608 1.00 81.50 96 ASN A O 1
ATOM 802 N N . HIS A 1 97 ? 15.792 -15.258 -14.318 1.00 76.44 97 HIS A N 1
ATOM 803 C CA . HIS A 1 97 ? 15.604 -14.537 -13.055 1.00 76.44 97 HIS A CA 1
ATOM 804 C C . HIS A 1 97 ? 14.135 -14.526 -12.599 1.00 76.44 97 HIS A C 1
ATOM 806 O O . HIS A 1 97 ? 13.532 -13.448 -12.476 1.00 76.44 97 HIS A O 1
ATOM 812 N N . PRO A 1 98 ? 13.526 -15.695 -12.323 1.00 66.62 98 PRO A N 1
ATOM 813 C CA . PRO A 1 98 ? 12.146 -15.757 -11.872 1.00 66.62 98 PRO A CA 1
ATOM 814 C C . PRO A 1 98 ? 12.015 -15.030 -10.530 1.00 66.62 98 PRO A C 1
ATOM 816 O O . PRO A 1 98 ? 12.555 -15.445 -9.507 1.00 66.62 98 PRO A O 1
ATOM 819 N N . GLN A 1 99 ? 11.292 -13.911 -10.532 1.00 66.69 99 GLN A N 1
ATOM 820 C CA . GLN A 1 99 ? 10.988 -13.167 -9.314 1.00 66.69 99 GLN A CA 1
ATOM 821 C C . GLN A 1 99 ? 9.783 -13.825 -8.648 1.00 66.69 99 GLN A C 1
ATOM 823 O O . GLN A 1 99 ? 8.655 -13.669 -9.119 1.00 66.69 99 GLN A O 1
ATOM 828 N N . ARG A 1 100 ? 10.016 -14.575 -7.568 1.00 67.50 100 ARG A N 1
ATOM 829 C CA . ARG A 1 100 ? 8.932 -15.082 -6.719 1.00 67.50 100 ARG A CA 1
ATOM 830 C C . ARG A 1 100 ? 8.457 -13.965 -5.796 1.00 67.50 100 ARG A C 1
ATOM 832 O O . ARG A 1 100 ? 9.274 -13.231 -5.237 1.00 67.50 100 ARG A O 1
ATOM 839 N N . ASP A 1 101 ? 7.142 -13.824 -5.641 1.00 71.06 101 ASP A N 1
ATOM 840 C CA . ASP A 1 101 ? 6.592 -12.945 -4.612 1.00 71.06 101 ASP A CA 1
ATOM 841 C C . ASP A 1 101 ? 6.917 -13.558 -3.247 1.00 71.06 101 ASP A C 1
ATOM 843 O O . ASP A 1 101 ? 6.345 -14.569 -2.859 1.00 71.06 101 ASP A O 1
ATOM 847 N N . ASN A 1 102 ? 7.893 -12.983 -2.550 1.00 80.88 102 ASN A N 1
ATOM 848 C CA . ASN A 1 102 ? 8.383 -13.497 -1.273 1.00 80.88 102 ASN A CA 1
ATOM 849 C C . ASN A 1 102 ? 7.598 -12.962 -0.069 1.00 80.88 102 ASN A C 1
ATOM 851 O O . ASN A 1 102 ? 8.010 -13.162 1.072 1.00 80.88 102 ASN A O 1
ATOM 855 N N . ARG A 1 103 ? 6.506 -12.222 -0.296 1.00 85.81 103 ARG A N 1
ATOM 856 C CA . ARG A 1 103 ? 5.728 -11.638 0.796 1.00 85.81 103 ARG A CA 1
ATOM 857 C C . ARG A 1 103 ? 5.093 -12.742 1.631 1.00 85.81 103 ARG A C 1
ATOM 859 O O . ARG A 1 103 ? 4.307 -13.536 1.127 1.00 85.81 103 ARG A O 1
ATOM 866 N N . ALA A 1 104 ? 5.387 -12.729 2.925 1.00 88.19 104 ALA A N 1
ATOM 867 C CA . ALA A 1 104 ? 4.787 -13.658 3.871 1.00 88.19 104 ALA A CA 1
ATOM 868 C C . ALA A 1 104 ? 3.346 -13.231 4.213 1.00 88.19 104 ALA A C 1
ATOM 870 O O . ALA A 1 104 ? 3.065 -12.026 4.220 1.00 88.19 104 ALA A O 1
ATOM 871 N N . PRO A 1 105 ? 2.428 -14.169 4.507 1.00 91.31 105 PRO A N 1
ATOM 872 C CA . PRO A 1 105 ? 1.091 -13.849 5.001 1.00 91.31 105 PRO A CA 1
ATOM 873 C C . PRO A 1 105 ? 1.140 -13.269 6.421 1.00 91.31 105 PRO A C 1
ATOM 875 O O . PRO A 1 105 ? 1.889 -13.745 7.270 1.00 91.31 105 PRO A O 1
ATOM 878 N N . ILE A 1 106 ? 0.285 -12.286 6.715 1.00 92.00 106 ILE A N 1
ATOM 879 C CA . ILE A 1 106 ? -0.058 -11.951 8.105 1.00 92.00 106 ILE A CA 1
ATOM 880 C C . ILE A 1 106 ? -1.181 -12.895 8.517 1.00 92.00 106 ILE A C 1
ATOM 882 O O . ILE A 1 106 ? -2.308 -12.697 8.092 1.00 92.00 106 ILE A O 1
ATOM 886 N N . THR A 1 107 ? -0.904 -13.933 9.302 1.00 91.44 107 THR A N 1
ATOM 887 C CA . THR A 1 107 ? -1.952 -14.839 9.808 1.00 91.44 107 THR A CA 1
ATOM 888 C C . THR A 1 107 ? -2.869 -14.125 10.805 1.00 91.44 107 THR A C 1
ATOM 890 O O . THR A 1 107 ? -2.522 -13.067 11.334 1.00 91.44 107 THR A O 1
ATOM 893 N N . LEU A 1 108 ? -4.025 -14.713 11.132 1.00 89.12 108 LEU A N 1
ATOM 894 C CA . LEU A 1 108 ? -4.919 -14.147 12.148 1.00 89.12 108 LEU A CA 1
ATOM 895 C C . LEU A 1 108 ? -4.241 -14.043 13.529 1.00 89.12 108 LEU A C 1
ATOM 897 O O . LEU A 1 108 ? -4.453 -13.070 14.256 1.00 89.12 108 LEU A O 1
ATOM 901 N N . SER A 1 109 ? -3.389 -15.013 13.878 1.00 90.81 109 SER A N 1
ATOM 902 C CA . SER A 1 109 ? -2.585 -14.975 15.105 1.00 90.81 109 SER A CA 1
ATOM 903 C C . SER A 1 109 ? -1.562 -13.839 15.083 1.00 90.81 109 SER A C 1
ATOM 905 O O . SER A 1 109 ? -1.439 -13.111 16.067 1.00 9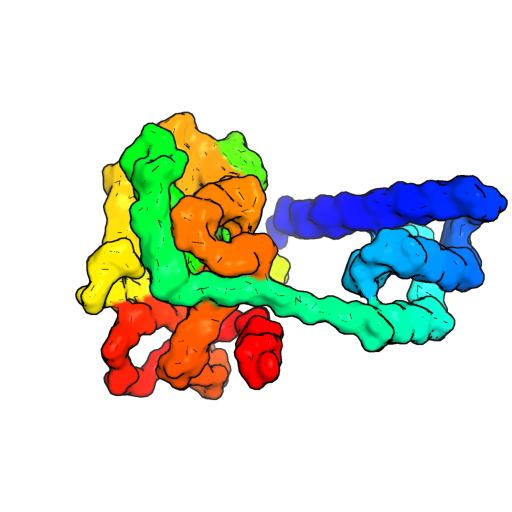0.81 109 SER A O 1
ATOM 907 N N . LEU A 1 110 ? -0.884 -13.627 13.952 1.00 92.69 110 LEU A N 1
ATOM 908 C CA . LEU A 1 110 ? 0.074 -12.538 13.791 1.00 92.69 110 LEU A CA 1
ATOM 909 C C . LEU A 1 110 ? -0.606 -11.170 13.827 1.00 92.69 110 LEU A C 1
ATOM 911 O O . LEU A 1 110 ? -0.113 -10.242 14.460 1.00 92.69 110 LEU A O 1
ATOM 915 N N . LEU A 1 111 ? -1.770 -11.057 13.186 1.00 92.94 111 LEU A N 1
ATOM 916 C CA . LEU A 1 111 ? -2.595 -9.860 13.228 1.00 92.94 111 LEU A CA 1
ATOM 917 C C . LEU A 1 111 ? -2.947 -9.493 14.672 1.00 92.94 111 LEU A C 1
ATOM 919 O O . LEU A 1 111 ? -2.851 -8.323 15.033 1.00 92.94 111 LEU A O 1
ATOM 923 N N . ARG A 1 112 ? -3.315 -10.482 15.497 1.00 93.25 112 ARG A N 1
ATOM 924 C CA . ARG A 1 112 ? -3.592 -10.278 16.923 1.00 93.25 112 ARG A CA 1
ATOM 925 C C . ARG A 1 112 ? -2.367 -9.742 17.673 1.00 93.25 112 ARG A C 1
ATOM 927 O O . ARG A 1 112 ? -2.491 -8.753 18.380 1.00 93.25 112 ARG A O 1
ATOM 934 N N . GLN A 1 113 ? -1.190 -10.332 17.470 1.00 94.06 113 GLN A N 1
ATOM 935 C CA . GLN A 1 113 ? 0.043 -9.832 18.095 1.00 94.06 113 GLN A CA 1
ATOM 936 C C . GLN A 1 113 ? 0.335 -8.380 17.687 1.00 94.06 113 GLN A C 1
ATOM 938 O O . GLN A 1 113 ? 0.592 -7.534 18.539 1.00 94.06 113 GLN A O 1
ATOM 943 N N . ILE A 1 114 ? 0.216 -8.078 16.390 1.00 93.56 114 ILE A N 1
ATOM 944 C CA . ILE A 1 114 ? 0.449 -6.739 15.836 1.00 93.56 114 ILE A CA 1
ATOM 945 C C . ILE A 1 114 ? -0.491 -5.704 16.462 1.00 93.56 114 ILE A C 1
ATOM 947 O O . ILE A 1 114 ? -0.034 -4.630 16.843 1.00 93.56 114 ILE A O 1
ATOM 951 N N . ILE A 1 115 ? -1.795 -5.992 16.567 1.00 94.56 115 ILE A N 1
ATOM 952 C CA . ILE A 1 115 ? -2.749 -5.027 17.137 1.00 94.56 115 ILE A CA 1
ATOM 953 C C . ILE A 1 115 ? -2.617 -4.880 18.653 1.00 94.56 115 ILE A C 1
ATOM 955 O O . ILE A 1 115 ? -2.893 -3.798 19.167 1.00 94.56 115 ILE A O 1
ATOM 959 N N . ASP A 1 116 ? -2.216 -5.941 19.356 1.00 94.25 116 ASP A N 1
ATOM 960 C CA . ASP A 1 116 ? -2.040 -5.923 20.809 1.00 94.25 116 ASP A CA 1
ATOM 961 C C . ASP A 1 116 ? -0.775 -5.128 21.195 1.00 94.25 116 ASP A C 1
ATOM 963 O O . ASP A 1 116 ? -0.720 -4.560 22.281 1.00 94.25 116 ASP A O 1
ATOM 967 N N . ALA A 1 117 ? 0.193 -4.986 20.277 1.00 94.69 117 ALA A N 1
ATOM 968 C CA . ALA A 1 117 ? 1.377 -4.137 20.440 1.00 94.69 117 ALA A CA 1
ATOM 969 C C . ALA A 1 117 ? 1.139 -2.640 20.143 1.00 94.69 117 ALA A C 1
ATOM 971 O O . ALA A 1 117 ? 1.979 -1.803 20.472 1.00 94.69 117 ALA A O 1
ATOM 972 N N . LEU A 1 118 ? 0.018 -2.259 19.518 1.00 94.94 118 LEU A N 1
ATOM 973 C CA . LEU A 1 118 ? -0.232 -0.858 19.144 1.00 94.94 118 LEU A CA 1
ATOM 974 C C . LEU A 1 118 ? -0.227 0.127 20.328 1.00 94.94 118 LEU A C 1
ATOM 976 O O . LEU A 1 118 ? 0.374 1.193 20.171 1.00 94.94 118 LEU A O 1
ATOM 980 N N . PRO A 1 119 ? -0.806 -0.191 21.505 1.00 95.31 119 PRO A N 1
ATOM 981 C CA . PRO A 1 119 ? -0.790 0.716 22.654 1.00 95.31 119 PRO A CA 1
ATOM 982 C C . PRO A 1 119 ? 0.611 1.115 23.134 1.00 95.31 119 PRO A C 1
ATOM 984 O O . PRO A 1 119 ? 0.765 2.206 23.669 1.00 95.31 119 PRO A O 1
ATOM 987 N N . SER A 1 120 ? 1.638 0.281 22.920 1.00 93.88 120 SER A N 1
ATOM 988 C CA . SER A 1 120 ? 3.028 0.617 23.272 1.00 93.88 120 SER A CA 1
ATOM 989 C C . SER A 1 120 ? 3.772 1.409 22.189 1.00 93.88 120 SER A C 1
ATOM 991 O O . SER A 1 120 ? 4.911 1.814 22.397 1.00 93.88 120 SER A O 1
ATOM 993 N N . ILE A 1 121 ? 3.169 1.600 21.010 1.00 92.31 121 ILE A N 1
ATOM 994 C CA . ILE A 1 121 ? 3.797 2.241 19.837 1.00 92.31 121 ILE A CA 1
ATOM 995 C C . ILE A 1 121 ? 3.163 3.594 19.543 1.00 92.31 121 ILE A C 1
ATOM 997 O O . ILE A 1 121 ? 3.839 4.536 19.121 1.00 92.31 121 ILE A O 1
ATOM 1001 N N . CYS A 1 122 ? 1.843 3.657 19.667 1.00 94.12 122 CYS A N 1
ATOM 1002 C CA . CYS A 1 122 ? 1.054 4.817 19.317 1.00 94.12 122 CYS A CA 1
ATOM 1003 C C . CYS A 1 122 ? 1.137 5.885 20.406 1.00 94.12 122 CYS A C 1
ATOM 1005 O O . CYS A 1 122 ? 1.219 5.595 21.593 1.00 94.12 122 CYS A O 1
ATOM 1007 N N . THR A 1 123 ? 1.059 7.146 19.991 1.00 91.56 123 THR A N 1
ATOM 1008 C CA . THR A 1 123 ? 1.149 8.302 20.894 1.00 91.56 123 THR A CA 1
ATOM 1009 C C . THR A 1 123 ? -0.101 8.502 21.749 1.00 91.56 123 THR A C 1
ATOM 1011 O O . THR A 1 123 ? -0.076 9.279 22.697 1.00 91.56 123 THR A O 1
ATOM 1014 N N . SER A 1 124 ? -1.210 7.840 21.411 1.00 95.81 124 SER A N 1
ATOM 1015 C CA . SER A 1 124 ? -2.463 7.925 22.155 1.00 95.81 124 SER A CA 1
ATOM 1016 C C . SER A 1 124 ? -3.326 6.675 21.977 1.00 95.81 124 SER A C 1
ATOM 1018 O O . SER A 1 124 ? -3.167 5.890 21.031 1.00 95.81 124 SER A O 1
ATOM 1020 N N . THR A 1 125 ? -4.313 6.525 22.862 1.00 96.12 125 THR A N 1
ATOM 1021 C CA . THR A 1 125 ? -5.365 5.504 22.746 1.00 96.12 125 THR A CA 1
ATOM 1022 C C . THR A 1 125 ? -6.157 5.658 21.446 1.00 96.12 125 THR A C 1
ATOM 1024 O O . THR A 1 125 ? -6.517 4.660 20.823 1.00 96.12 125 THR A O 1
ATOM 1027 N N . TYR A 1 126 ? -6.379 6.899 20.996 1.00 97.12 126 TYR A N 1
ATOM 1028 C CA . TYR A 1 126 ? -7.036 7.182 19.722 1.00 97.12 126 TYR A CA 1
ATOM 1029 C C . TYR A 1 126 ? -6.223 6.652 18.534 1.00 97.12 126 TYR A C 1
ATOM 1031 O O . TYR A 1 126 ? -6.757 5.927 17.697 1.00 97.12 126 TYR A O 1
ATOM 1039 N N . GLU A 1 127 ? -4.922 6.953 18.481 1.00 96.25 127 GLU A N 1
ATOM 1040 C CA . GLU A 1 127 ? -4.042 6.475 17.407 1.00 96.25 127 GLU A CA 1
ATOM 104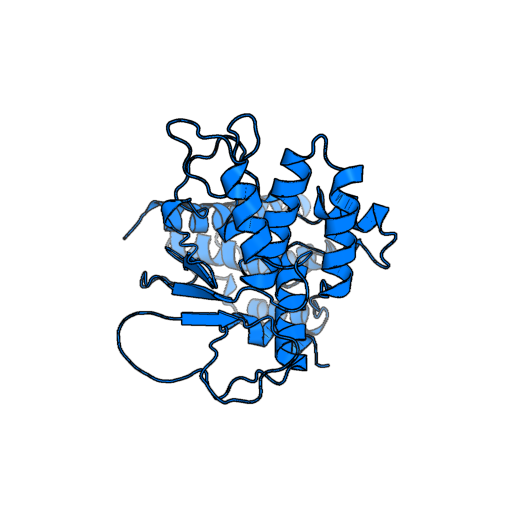1 C C . GLU A 1 127 ? -3.957 4.944 17.401 1.00 96.25 127 GLU A C 1
ATOM 1043 O O . GLU A 1 127 ? -4.046 4.316 16.346 1.00 96.25 127 GLU A O 1
ATOM 1048 N N . SER A 1 128 ? -3.890 4.327 18.584 1.00 96.38 128 SER A N 1
ATOM 1049 C CA . SER A 1 128 ? -3.945 2.866 18.719 1.00 96.38 128 SER A CA 1
ATOM 1050 C C . SER A 1 128 ? -5.222 2.298 18.095 1.00 96.38 128 SER A C 1
ATOM 1052 O O . SER A 1 128 ? -5.183 1.307 17.366 1.00 96.38 128 SER A O 1
ATOM 1054 N N . LEU A 1 129 ? -6.363 2.948 18.336 1.00 96.88 129 LEU A N 1
ATOM 1055 C CA . LEU A 1 129 ? -7.660 2.544 17.803 1.00 96.88 129 LEU A CA 1
ATOM 1056 C C . LEU A 1 129 ? -7.776 2.780 16.285 1.00 96.88 129 LEU A C 1
ATOM 1058 O O . LEU A 1 129 ? -8.335 1.932 15.585 1.00 96.88 129 LEU A O 1
ATOM 1062 N N . LEU A 1 130 ? -7.208 3.871 15.763 1.00 97.25 130 LEU A N 1
ATOM 1063 C CA . LEU A 1 130 ? -7.103 4.172 14.329 1.00 97.25 130 LEU A CA 1
ATOM 1064 C C . LEU A 1 130 ? -6.296 3.095 13.585 1.00 97.25 130 LEU A C 1
ATOM 1066 O O . LEU A 1 130 ? -6.768 2.520 12.596 1.00 97.25 130 LEU A O 1
ATOM 1070 N N . PHE A 1 131 ? -5.091 2.778 14.067 1.00 96.62 131 PHE A N 1
ATOM 1071 C CA . PHE A 1 131 ? -4.238 1.759 13.450 1.00 96.62 131 PHE A CA 1
ATOM 1072 C C . PHE A 1 131 ? -4.818 0.353 13.605 1.00 96.62 131 PHE A C 1
ATOM 1074 O O . PHE A 1 131 ? -4.834 -0.413 12.642 1.00 96.62 131 PHE A O 1
ATOM 1081 N N . LYS A 1 132 ? -5.406 0.035 14.764 1.00 96.31 132 LYS A N 1
ATOM 1082 C CA . LYS A 1 132 ? -6.095 -1.241 14.976 1.00 96.31 132 LYS A CA 1
ATOM 1083 C C . LYS A 1 132 ? -7.241 -1.414 13.981 1.00 96.31 132 LYS A C 1
ATOM 1085 O O . LYS A 1 132 ? -7.332 -2.447 13.322 1.00 96.31 132 LYS A O 1
ATOM 1090 N N . SER A 1 133 ? -8.085 -0.396 13.826 1.00 96.19 133 SER A N 1
ATOM 1091 C CA . SER A 1 133 ? -9.232 -0.439 12.909 1.00 96.19 133 SER A CA 1
ATOM 1092 C C . SER A 1 133 ? -8.808 -0.546 11.449 1.00 96.19 133 SER A C 1
ATOM 1094 O O . SER A 1 133 ? -9.407 -1.309 10.695 1.00 96.19 133 SER A O 1
ATOM 1096 N N . SER A 1 134 ? -7.754 0.164 11.049 1.00 96.31 134 SER A N 1
ATOM 1097 C CA . SER A 1 134 ? -7.245 0.114 9.675 1.00 96.31 134 SER A CA 1
ATOM 1098 C C . SER A 1 134 ? -6.530 -1.203 9.339 1.00 96.31 134 SER A C 1
ATOM 1100 O O . SER A 1 134 ? -6.711 -1.712 8.234 1.00 96.31 134 SER A O 1
ATOM 1102 N N . PHE A 1 135 ? -5.797 -1.822 10.273 1.00 95.25 135 PHE A N 1
ATOM 1103 C CA . PHE A 1 135 ? -5.234 -3.169 10.084 1.00 95.25 135 PHE A CA 1
ATOM 1104 C C . PHE A 1 135 ? -6.316 -4.252 10.029 1.00 95.25 135 PHE A C 1
ATOM 1106 O O . PHE A 1 135 ? -6.273 -5.115 9.150 1.00 95.25 135 PHE A O 1
ATOM 1113 N N . MET A 1 136 ? -7.324 -4.178 10.908 1.00 93.00 136 MET A N 1
ATOM 1114 C CA . MET A 1 136 ? -8.507 -5.045 10.836 1.00 93.00 136 MET A CA 1
ATOM 1115 C C . MET A 1 136 ? -9.210 -4.897 9.486 1.00 93.00 136 MET A C 1
ATOM 1117 O O . MET A 1 136 ? -9.564 -5.895 8.863 1.00 93.00 136 MET A O 1
ATOM 1121 N N . MET A 1 137 ? -9.370 -3.659 9.010 1.00 92.44 137 MET A N 1
ATOM 1122 C CA . MET A 1 137 ? -9.960 -3.386 7.707 1.00 92.44 137 MET A CA 1
ATOM 1123 C C . MET A 1 137 ? -9.132 -4.020 6.589 1.00 92.44 137 MET A C 1
ATOM 1125 O O . MET A 1 137 ? -9.680 -4.799 5.817 1.00 92.44 137 MET A O 1
ATOM 1129 N N . ALA A 1 138 ? -7.819 -3.776 6.530 1.00 92.38 138 ALA A N 1
ATOM 1130 C CA . ALA A 1 138 ? -6.932 -4.343 5.509 1.00 92.38 138 ALA A CA 1
ATOM 1131 C C . ALA A 1 138 ? -7.019 -5.877 5.420 1.00 92.38 138 ALA A C 1
ATOM 1133 O O . ALA A 1 138 ? -6.994 -6.437 4.324 1.00 92.38 138 ALA A O 1
ATOM 1134 N N . TYR A 1 139 ? -7.129 -6.545 6.571 1.00 92.06 139 TYR A N 1
ATOM 1135 C CA . TYR A 1 139 ? -7.226 -7.998 6.657 1.00 92.06 139 TYR A CA 1
ATOM 1136 C C . TYR A 1 139 ? -8.619 -8.507 6.263 1.00 92.06 139 TYR A C 1
ATOM 1138 O O . TYR A 1 139 ? -8.764 -9.200 5.259 1.00 92.06 139 TYR A O 1
ATOM 1146 N N . PHE A 1 140 ? -9.661 -8.122 7.005 1.00 89.31 140 PHE A N 1
ATOM 1147 C CA . PHE A 1 140 ? -11.000 -8.710 6.875 1.00 89.31 140 PHE A CA 1
ATOM 1148 C C . PHE A 1 140 ? -11.788 -8.235 5.655 1.00 89.31 140 PHE A C 1
ATOM 1150 O O . PHE A 1 140 ? -12.713 -8.921 5.242 1.00 89.31 140 PHE A O 1
ATOM 1157 N N . SER A 1 141 ? -11.457 -7.076 5.084 1.00 86.81 141 SER A N 1
ATOM 1158 C CA . SER A 1 141 ? -12.059 -6.626 3.820 1.00 86.81 141 SER A CA 1
ATOM 1159 C C . SER A 1 141 ? -11.243 -7.049 2.597 1.00 86.81 141 SER A C 1
ATOM 1161 O O . SER A 1 141 ? -11.693 -6.892 1.466 1.00 86.81 141 SER A O 1
ATOM 1163 N N . MET A 1 142 ? -10.016 -7.543 2.804 1.00 87.31 142 MET A N 1
ATOM 1164 C CA . MET A 1 142 ? -9.034 -7.806 1.747 1.00 87.31 142 MET A CA 1
ATOM 1165 C C . MET A 1 142 ? -8.785 -6.603 0.814 1.00 87.31 142 MET A C 1
ATOM 1167 O O . MET A 1 142 ? -8.296 -6.761 -0.312 1.00 87.31 142 MET A O 1
ATOM 1171 N N . LEU A 1 143 ? -9.086 -5.383 1.262 1.00 84.69 143 LEU A N 1
ATOM 1172 C CA . LEU A 1 143 ? -8.812 -4.168 0.507 1.00 84.69 143 LEU A CA 1
ATOM 1173 C C . LEU A 1 143 ? -7.306 -3.911 0.429 1.00 84.69 143 LEU A C 1
ATOM 1175 O O . LEU A 1 143 ? -6.530 -4.201 1.341 1.00 84.69 143 LEU A O 1
ATOM 1179 N N . ARG A 1 144 ? -6.856 -3.338 -0.687 1.00 85.44 144 ARG A N 1
ATOM 1180 C CA . ARG A 1 144 ? -5.527 -2.728 -0.744 1.00 85.44 144 ARG A CA 1
ATOM 1181 C C . ARG A 1 144 ? -5.516 -1.533 0.191 1.00 85.44 144 ARG A C 1
ATOM 1183 O O . ARG A 1 144 ? -6.470 -0.768 0.226 1.00 85.44 144 ARG A O 1
ATOM 1190 N N . VAL A 1 145 ? -4.374 -1.283 0.823 1.00 88.81 145 VAL A N 1
ATOM 1191 C CA . VAL A 1 145 ? -4.166 -0.068 1.626 1.00 88.81 145 VAL A CA 1
ATOM 1192 C C . VAL A 1 145 ? -4.557 1.202 0.857 1.00 88.81 145 VAL A C 1
ATOM 1194 O O . VAL A 1 145 ? -5.232 2.064 1.408 1.00 88.81 145 VAL A O 1
ATOM 1197 N N . SER A 1 146 ? -4.238 1.288 -0.440 1.00 85.25 146 SER A N 1
ATOM 1198 C CA . SER A 1 146 ? -4.585 2.454 -1.269 1.00 85.25 146 SER A CA 1
ATOM 1199 C C . SER A 1 146 ? -6.073 2.615 -1.588 1.00 85.25 146 SER A C 1
ATOM 1201 O O . SER A 1 146 ? -6.424 3.588 -2.233 1.00 85.25 146 SER A O 1
ATOM 1203 N N . GLU A 1 147 ? -6.925 1.645 -1.256 1.00 85.81 147 GLU A N 1
ATOM 1204 C CA . GLU A 1 147 ? -8.379 1.733 -1.479 1.00 85.81 147 GLU A CA 1
ATOM 1205 C C . GLU A 1 147 ? -9.088 2.416 -0.295 1.00 85.81 147 GLU A C 1
ATOM 1207 O O . GLU A 1 147 ? -10.212 2.882 -0.437 1.00 85.81 147 GLU A O 1
ATOM 1212 N N . PHE A 1 148 ? -8.438 2.523 0.871 1.00 89.69 148 PHE A N 1
ATOM 1213 C CA . PHE A 1 148 ? -9.032 3.128 2.072 1.00 89.69 148 PHE A CA 1
ATOM 1214 C C . PHE A 1 148 ? -8.129 4.148 2.785 1.00 89.69 148 PHE A C 1
ATOM 1216 O O . PHE A 1 148 ? -8.487 4.647 3.849 1.00 89.69 148 PHE A O 1
ATOM 1223 N N . THR A 1 149 ? -6.972 4.475 2.209 1.00 90.94 149 THR A N 1
ATOM 1224 C CA . THR A 1 149 ? -6.051 5.507 2.713 1.00 90.94 149 THR A CA 1
ATOM 1225 C C . THR A 1 149 ? -5.676 6.476 1.605 1.00 90.94 149 THR A C 1
ATOM 1227 O O . THR A 1 149 ? -5.789 6.153 0.422 1.00 90.94 149 THR A O 1
ATOM 1230 N N . THR A 1 150 ? -5.200 7.658 1.985 1.00 89.69 150 THR A N 1
ATOM 1231 C CA . THR A 1 150 ? -4.792 8.703 1.042 1.00 89.69 150 THR A CA 1
ATOM 1232 C C . THR A 1 150 ? -3.297 8.648 0.723 1.00 89.69 150 THR A C 1
ATOM 1234 O O . THR A 1 150 ? -2.513 7.956 1.382 1.00 89.69 150 THR A O 1
ATOM 1237 N N . LYS A 1 151 ? -2.862 9.396 -0.299 1.00 85.62 151 LYS A N 1
ATOM 1238 C CA . LYS A 1 151 ? -1.429 9.522 -0.623 1.00 85.62 151 LYS A CA 1
ATOM 1239 C C . LYS A 1 151 ? -0.719 10.445 0.368 1.00 85.62 151 LYS A C 1
ATOM 1241 O O . LYS A 1 151 ? 0.371 10.117 0.828 1.00 85.62 151 LYS A O 1
ATOM 1246 N N . ASN A 1 152 ? -1.371 11.553 0.725 1.00 85.62 152 ASN A N 1
ATOM 1247 C CA . ASN A 1 152 ? -0.839 12.594 1.604 1.00 85.62 152 ASN A CA 1
ATOM 1248 C C . ASN A 1 152 ? -1.835 12.940 2.723 1.00 85.62 152 ASN A C 1
ATOM 1250 O O . ASN A 1 152 ? -3.040 12.747 2.579 1.00 85.62 152 ASN A O 1
ATOM 1254 N N . LYS A 1 153 ? -1.336 13.513 3.822 1.00 86.25 153 LYS A N 1
ATOM 1255 C CA . LYS A 1 153 ? -2.139 13.891 5.000 1.00 86.25 153 LYS A CA 1
ATOM 1256 C C . LYS A 1 153 ? -3.224 14.933 4.713 1.00 86.25 153 LYS A C 1
ATOM 1258 O O . LYS A 1 153 ? -4.294 14.892 5.309 1.00 86.25 153 LYS A O 1
ATOM 1263 N N . SER A 1 154 ? -2.946 15.870 3.809 1.00 81.31 154 SER A N 1
ATOM 1264 C CA . SER A 1 154 ? -3.875 16.937 3.425 1.00 81.31 154 SER A CA 1
ATOM 1265 C C . SER A 1 154 ? -4.866 16.518 2.341 1.00 81.31 154 SER A C 1
ATOM 1267 O O . SER A 1 154 ? -5.814 17.257 2.081 1.00 81.31 154 SER A O 1
ATOM 1269 N N . ASP A 1 155 ? -4.665 15.349 1.733 1.00 75.44 155 ASP A N 1
ATOM 1270 C CA . ASP A 1 155 ? -5.416 14.876 0.579 1.00 75.44 155 ASP A CA 1
ATOM 1271 C C . ASP A 1 155 ? -6.902 14.691 0.921 1.00 75.44 155 ASP A C 1
ATOM 1273 O O . ASP A 1 155 ? -7.265 13.947 1.840 1.00 75.44 155 ASP A O 1
ATOM 1277 N N . SER A 1 156 ? -7.739 15.404 0.169 1.00 67.69 156 SER A N 1
ATOM 1278 C CA . SER A 1 156 ? -9.200 15.373 0.263 1.00 67.69 156 SER A CA 1
ATOM 1279 C C . SER A 1 156 ? -9.838 14.568 -0.875 1.00 67.69 156 SER A C 1
ATOM 1281 O O . SER A 1 156 ? -11.032 14.715 -1.133 1.00 67.69 156 SER A O 1
ATOM 1283 N N . SER A 1 157 ? -9.058 13.749 -1.587 1.00 68.56 157 SER A N 1
ATOM 1284 C CA . SER A 1 157 ? -9.541 12.972 -2.727 1.00 68.56 157 SER A CA 1
ATOM 1285 C C . SER A 1 157 ? -10.696 12.029 -2.369 1.00 68.56 157 SER A C 1
ATOM 1287 O O . SER A 1 157 ? -10.876 11.572 -1.234 1.00 68.56 157 SER A O 1
ATOM 1289 N N . THR A 1 158 ? -11.495 11.731 -3.392 1.00 65.62 158 THR A N 1
ATOM 1290 C CA . THR A 1 158 ? -12.606 10.773 -3.356 1.00 65.62 158 THR A CA 1
ATOM 1291 C C . THR A 1 158 ? -12.148 9.326 -3.561 1.00 65.62 158 THR A C 1
ATOM 1293 O O . THR A 1 158 ? -12.988 8.430 -3.595 1.00 65.62 158 THR A O 1
ATOM 1296 N N . GLU A 1 159 ? -10.838 9.089 -3.720 1.00 74.25 159 GLU A N 1
ATOM 1297 C CA . GLU A 1 159 ? -10.274 7.761 -3.999 1.00 74.25 159 GLU A CA 1
ATOM 1298 C C . GLU A 1 159 ? -10.284 6.841 -2.768 1.00 74.25 159 GLU A C 1
ATOM 1300 O O . GLU A 1 159 ? -10.454 5.631 -2.910 1.00 74.25 159 GLU A O 1
ATOM 1305 N N . ALA A 1 160 ? -10.090 7.400 -1.570 1.00 85.06 160 ALA A N 1
ATOM 1306 C CA . ALA A 1 160 ? -10.132 6.651 -0.318 1.00 85.06 160 ALA A CA 1
ATOM 1307 C C . ALA A 1 160 ? -11.575 6.486 0.182 1.00 85.06 160 ALA A C 1
ATOM 1309 O O . ALA A 1 160 ? -12.405 7.371 -0.022 1.00 85.06 160 ALA A O 1
ATOM 1310 N N . LEU A 1 161 ? -11.852 5.390 0.899 1.00 89.50 161 LEU A N 1
ATOM 1311 C CA . LEU A 1 161 ? -13.140 5.177 1.568 1.00 89.50 161 LEU A CA 1
ATOM 1312 C C . LEU A 1 161 ? -13.555 6.378 2.424 1.00 89.50 161 LEU A C 1
ATOM 1314 O O . LEU A 1 161 ? -12.776 6.894 3.232 1.00 89.50 161 LEU A O 1
ATOM 1318 N N . HIS A 1 162 ? -14.812 6.779 2.276 1.00 91.62 162 HIS A N 1
ATOM 1319 C CA . HIS A 1 162 ? -15.465 7.802 3.084 1.00 91.62 162 HIS A CA 1
ATOM 1320 C C . HIS A 1 162 ? -16.431 7.176 4.089 1.00 91.62 162 HIS A C 1
ATOM 1322 O O . HIS A 1 162 ? -16.807 6.012 3.974 1.00 91.62 162 HIS A O 1
ATOM 1328 N N . LEU A 1 163 ? -16.882 7.968 5.064 1.00 91.62 163 LEU A N 1
ATOM 1329 C CA . LEU A 1 163 ? -17.933 7.553 6.000 1.00 91.62 163 LEU A CA 1
ATOM 1330 C C . LEU A 1 163 ? -19.203 7.082 5.273 1.00 91.62 163 LEU A C 1
ATOM 1332 O O . LEU A 1 163 ? -19.799 6.091 5.675 1.00 91.62 163 LEU A O 1
ATOM 1336 N N . SER A 1 164 ? -19.575 7.743 4.172 1.00 90.62 164 SER A N 1
ATOM 1337 C CA . SER A 1 164 ? -20.748 7.378 3.364 1.00 90.62 164 SER A CA 1
ATOM 1338 C C . SER A 1 164 ? -20.615 6.044 2.625 1.00 90.62 164 SER A C 1
ATOM 1340 O O . SER A 1 164 ? -21.616 5.509 2.157 1.00 90.62 164 SER A O 1
ATOM 1342 N N . ASP A 1 165 ? -19.404 5.487 2.535 1.00 90.19 165 ASP A N 1
ATOM 1343 C CA . ASP A 1 165 ? -19.168 4.171 1.938 1.00 90.19 165 ASP A CA 1
ATOM 1344 C C . ASP A 1 165 ? -19.367 3.026 2.929 1.00 90.19 165 ASP A C 1
ATOM 1346 O O . ASP A 1 165 ? -19.314 1.862 2.534 1.00 90.19 165 ASP A O 1
ATOM 1350 N N . VAL A 1 166 ? -19.566 3.330 4.213 1.00 92.19 166 VAL A N 1
ATOM 1351 C CA . VAL A 1 166 ? -19.630 2.339 5.283 1.00 92.19 166 VAL A CA 1
ATOM 1352 C C . VAL A 1 166 ? -21.003 2.348 5.934 1.00 92.19 166 VAL A C 1
ATOM 1354 O O . VAL A 1 166 ? -21.454 3.357 6.464 1.00 92.19 166 VAL A O 1
ATOM 1357 N N . VAL A 1 167 ? -21.639 1.178 5.970 1.00 90.94 167 VAL A N 1
ATOM 1358 C CA . VAL A 1 167 ? -22.882 0.953 6.714 1.00 90.94 167 VAL A CA 1
ATOM 1359 C C . VAL A 1 167 ? -22.634 -0.132 7.757 1.00 90.94 167 VAL A C 1
ATOM 1361 O O . VAL A 1 167 ? -22.173 -1.225 7.430 1.00 90.94 167 VAL A O 1
ATOM 1364 N N . LEU A 1 168 ? -22.938 0.168 9.020 1.00 88.25 168 LEU A N 1
ATOM 1365 C CA . LEU A 1 168 ? -22.687 -0.703 10.175 1.00 88.25 168 LEU A CA 1
ATOM 1366 C C . LEU A 1 168 ? -23.991 -1.088 10.893 1.00 88.25 168 LEU A C 1
ATOM 1368 O O . LEU A 1 168 ? -24.253 -0.593 11.991 1.00 88.25 168 LEU A O 1
ATOM 1372 N N . PRO A 1 169 ? -24.829 -1.962 10.309 1.00 80.50 169 PRO A N 1
ATOM 1373 C CA . PRO A 1 169 ? -25.899 -2.606 11.067 1.00 80.50 169 PRO A CA 1
ATOM 1374 C C . PRO A 1 169 ? -25.316 -3.489 12.189 1.00 80.50 169 PRO A C 1
ATOM 1376 O O . PRO A 1 169 ? -24.184 -3.959 12.108 1.00 80.50 169 PRO A O 1
ATOM 1379 N N . ASP A 1 170 ? -26.090 -3.790 13.233 1.00 78.12 170 ASP A N 1
ATOM 1380 C CA . ASP A 1 170 ? -25.571 -4.387 14.482 1.00 78.12 170 ASP A CA 1
ATOM 1381 C C . ASP A 1 170 ? -24.739 -5.675 14.345 1.00 78.12 170 ASP A C 1
ATOM 1383 O O . ASP A 1 170 ? -23.903 -5.984 15.204 1.00 78.12 170 ASP A O 1
ATOM 1387 N N . ARG A 1 171 ? -24.966 -6.453 13.282 1.00 83.50 171 ARG A N 1
ATOM 1388 C CA . ARG A 1 171 ? -24.305 -7.746 13.049 1.00 83.50 171 ARG A CA 1
ATOM 1389 C C . ARG A 1 171 ? -23.355 -7.765 11.855 1.00 83.50 171 ARG A C 1
ATOM 1391 O O . ARG A 1 171 ? -22.700 -8.787 11.658 1.00 83.50 171 ARG A O 1
ATOM 1398 N N . GLN A 1 172 ? -23.276 -6.699 11.061 1.00 86.62 172 GLN A N 1
ATOM 1399 C CA . GLN A 1 172 ? -22.502 -6.696 9.818 1.00 86.62 172 GLN A CA 1
ATOM 1400 C C . GLN A 1 172 ? -21.870 -5.332 9.546 1.00 86.62 172 GLN A C 1
ATOM 1402 O O . GLN A 1 172 ? -22.345 -4.297 9.987 1.00 86.62 172 GLN A O 1
ATOM 1407 N N . LEU A 1 173 ? -20.803 -5.345 8.766 1.00 87.19 173 LEU A N 1
ATOM 1408 C CA . LEU A 1 173 ? -20.179 -4.180 8.164 1.00 87.19 173 LEU A CA 1
ATOM 1409 C C . LEU A 1 173 ? -20.330 -4.318 6.652 1.00 87.19 173 LEU A C 1
ATOM 1411 O O . LEU A 1 173 ? -19.863 -5.299 6.079 1.00 87.19 173 LEU A O 1
ATOM 1415 N N . LYS A 1 174 ? -20.983 -3.350 6.013 1.00 89.19 174 LYS A N 1
ATOM 1416 C CA . LYS A 1 174 ? -21.077 -3.242 4.557 1.00 89.19 174 LYS A CA 1
ATOM 1417 C C . LYS A 1 174 ? -20.199 -2.091 4.086 1.00 89.19 174 LYS A C 1
ATOM 1419 O O . LYS A 1 174 ? -20.300 -0.989 4.617 1.00 89.19 174 LYS A O 1
ATOM 1424 N N . ILE A 1 175 ? -19.349 -2.356 3.102 1.00 88.81 175 ILE A N 1
ATOM 1425 C CA . ILE A 1 175 ? -18.420 -1.385 2.521 1.00 88.81 175 ILE A CA 1
ATOM 1426 C C . ILE A 1 175 ? -18.711 -1.289 1.032 1.00 88.81 175 ILE A C 1
ATOM 1428 O O . ILE A 1 175 ? -18.663 -2.298 0.329 1.00 88.81 175 ILE A O 1
ATOM 1432 N N . ASN A 1 176 ? -18.986 -0.085 0.553 1.00 86.06 176 ASN A N 1
ATOM 1433 C CA . ASN A 1 176 ? -19.143 0.210 -0.859 1.00 86.06 176 ASN A CA 1
ATOM 1434 C C . ASN A 1 176 ? -17.794 0.609 -1.467 1.00 86.06 176 ASN A C 1
ATOM 1436 O O . ASN A 1 176 ? -17.237 1.659 -1.153 1.00 86.06 176 ASN A O 1
ATOM 1440 N N . ILE A 1 177 ? -17.266 -0.209 -2.372 1.00 78.56 177 ILE A N 1
ATOM 1441 C CA . ILE A 1 177 ? -16.100 0.158 -3.171 1.00 78.56 177 ILE A CA 1
ATOM 1442 C C . ILE A 1 177 ? -16.597 0.921 -4.395 1.00 78.56 177 ILE A C 1
ATOM 1444 O O . ILE A 1 177 ? -17.039 0.323 -5.378 1.00 78.56 177 ILE A O 1
ATOM 1448 N N . LYS A 1 178 ? -16.477 2.251 -4.343 1.00 66.81 178 LYS A N 1
ATOM 1449 C CA . LYS A 1 178 ? -16.939 3.167 -5.398 1.00 66.81 178 LYS A CA 1
ATOM 1450 C C . LYS A 1 178 ? -16.318 2.904 -6.777 1.00 66.81 178 LYS A C 1
ATOM 1452 O O . LYS A 1 178 ? -16.969 3.202 -7.772 1.00 66.81 178 LYS A O 1
ATOM 1457 N N . LYS A 1 179 ? -15.074 2.402 -6.848 1.00 60.88 179 LYS A N 1
ATOM 1458 C CA . LYS A 1 179 ? -14.361 1.993 -8.079 1.00 60.88 179 LYS A CA 1
ATOM 1459 C C . LYS A 1 179 ? -13.045 1.292 -7.731 1.00 60.88 179 LYS A C 1
ATOM 1461 O O . LYS A 1 179 ? -12.215 1.843 -7.017 1.00 60.88 179 LYS A O 1
ATOM 1466 N N . ASN A 1 180 ? -12.813 0.100 -8.276 1.00 53.78 180 ASN A N 1
ATOM 1467 C CA . ASN A 1 180 ? -11.497 -0.547 -8.238 1.00 53.78 180 ASN A CA 1
ATOM 1468 C C . ASN A 1 180 ? -10.659 -0.056 -9.433 1.00 53.78 180 ASN A C 1
ATOM 1470 O O . ASN A 1 180 ? -11.195 0.119 -10.525 1.00 53.78 180 ASN A O 1
ATOM 1474 N N . LYS A 1 181 ? -9.335 0.078 -9.273 1.00 48.72 181 LYS A N 1
ATOM 1475 C CA . LYS A 1 181 ? -8.368 0.420 -10.343 1.00 48.72 181 LYS A CA 1
ATOM 1476 C C . LYS A 1 181 ? -8.486 -0.448 -11.611 1.00 48.72 181 LYS A C 1
ATOM 1478 O O . LYS A 1 181 ? -7.956 -0.070 -12.649 1.00 48.72 181 LYS A O 1
ATOM 1483 N N . LYS A 1 182 ? -9.142 -1.611 -11.532 1.00 43.22 182 LYS A N 1
ATOM 1484 C CA . LYS A 1 182 ? -9.380 -2.528 -12.660 1.00 43.22 182 LYS A CA 1
ATOM 1485 C C . LYS A 1 182 ? -10.800 -2.495 -13.230 1.00 43.22 182 LYS A C 1
ATOM 1487 O O . LYS A 1 182 ? -11.017 -3.081 -14.285 1.00 43.22 182 LYS A O 1
ATOM 1492 N N . ASP A 1 183 ? -11.754 -1.835 -12.576 1.00 51.50 183 ASP A N 1
ATOM 1493 C CA . ASP A 1 183 ? -13.121 -1.758 -13.087 1.00 51.50 183 ASP A CA 1
ATOM 1494 C C . ASP A 1 183 ? -13.308 -0.510 -13.956 1.00 51.50 183 ASP A C 1
ATOM 1496 O O . ASP A 1 183 ? -13.834 0.520 -13.533 1.00 51.50 183 ASP A O 1
ATOM 1500 N N . GLN A 1 184 ? -12.854 -0.620 -15.206 1.00 46.00 184 GLN A N 1
ATOM 1501 C CA . GLN A 1 184 ? -13.040 0.407 -16.235 1.00 46.00 184 GLN A CA 1
ATOM 1502 C C . GLN A 1 184 ? -14.524 0.625 -16.594 1.00 46.00 184 GLN A C 1
ATOM 1504 O O . GLN A 1 184 ? -14.840 1.612 -17.257 1.00 46.00 184 GLN A O 1
ATOM 1509 N N . ARG A 1 185 ? -15.431 -0.266 -16.155 1.00 50.47 185 ARG A N 1
ATOM 1510 C CA . ARG A 1 185 ? -16.877 -0.206 -16.416 1.00 50.47 185 ARG A CA 1
ATOM 1511 C C . ARG A 1 185 ? -17.674 0.424 -15.267 1.00 50.47 185 ARG A C 1
ATOM 1513 O O . ARG A 1 185 ? -18.842 0.729 -15.460 1.00 50.47 185 ARG A O 1
ATOM 1520 N N . GLY A 1 186 ? -17.038 0.697 -14.124 1.00 49.69 186 GLY A N 1
ATOM 1521 C CA . GLY A 1 186 ? -17.600 1.535 -13.063 1.00 49.69 186 GLY A CA 1
ATOM 1522 C C . GLY A 1 186 ? -18.689 0.888 -12.206 1.00 49.69 186 GLY A C 1
ATOM 1523 O O . GLY A 1 186 ? -19.529 1.622 -11.691 1.00 49.69 186 GLY A O 1
ATOM 1524 N N . HIS A 1 187 ? -18.682 -0.435 -12.028 1.00 56.09 187 HIS A N 1
ATOM 1525 C CA . HIS A 1 187 ? -19.617 -1.094 -11.121 1.00 56.09 187 HIS A CA 1
ATOM 1526 C C . HIS A 1 187 ? -19.129 -0.953 -9.675 1.00 56.09 187 HIS A C 1
ATOM 1528 O O . HIS A 1 187 ? -17.985 -1.270 -9.335 1.00 56.09 187 HIS A O 1
ATOM 1534 N N . SER A 1 188 ? -20.010 -0.488 -8.791 1.00 61.50 188 SER A N 1
ATOM 1535 C CA . SER A 1 188 ? -19.761 -0.557 -7.356 1.00 61.50 188 SER A CA 1
ATOM 1536 C C . SER A 1 188 ? -19.741 -2.019 -6.906 1.00 61.50 188 SER A C 1
ATOM 1538 O O . SER A 1 188 ? -20.558 -2.844 -7.318 1.00 61.50 188 SER A O 1
ATOM 1540 N N . THR A 1 189 ? -18.766 -2.360 -6.067 1.00 71.38 189 THR A N 1
ATOM 1541 C CA . THR A 1 189 ? -18.668 -3.683 -5.435 1.00 71.38 189 THR A CA 1
ATOM 1542 C C . THR A 1 189 ? -18.891 -3.515 -3.945 1.00 71.38 189 THR A C 1
ATOM 1544 O O . THR A 1 189 ? -18.279 -2.644 -3.331 1.00 71.38 189 THR A O 1
ATOM 1547 N N . PHE A 1 190 ? -19.728 -4.361 -3.355 1.00 78.19 190 PHE A N 1
ATOM 1548 C CA . PHE A 1 190 ? -19.955 -4.358 -1.917 1.00 78.19 190 PHE A CA 1
ATOM 1549 C C . PHE A 1 190 ? -19.151 -5.467 -1.247 1.00 78.19 190 PHE A C 1
ATOM 1551 O O . PHE A 1 190 ? -19.170 -6.621 -1.678 1.00 78.19 190 PHE A O 1
ATOM 1558 N N . ILE A 1 191 ? -18.476 -5.126 -0.154 1.00 83.62 191 ILE A N 1
ATOM 1559 C CA . ILE A 1 191 ? -17.912 -6.105 0.776 1.00 83.62 191 ILE A CA 1
ATOM 1560 C C . ILE A 1 191 ? -18.820 -6.162 1.998 1.00 83.62 191 ILE A C 1
ATOM 1562 O O . ILE A 1 191 ? -19.149 -5.126 2.575 1.00 83.62 191 ILE A O 1
ATOM 1566 N N . VAL A 1 192 ? -19.201 -7.370 2.404 1.00 83.19 192 VAL A N 1
ATOM 1567 C CA . VAL A 1 192 ? -19.979 -7.631 3.614 1.00 83.19 192 VAL A CA 1
ATOM 1568 C C . VAL A 1 192 ? -19.140 -8.468 4.575 1.00 83.19 192 VAL A C 1
ATOM 1570 O O . VAL A 1 192 ? -18.751 -9.594 4.268 1.00 83.19 192 VAL A O 1
ATOM 1573 N N . ILE A 1 193 ? -18.884 -7.918 5.758 1.00 84.88 193 ILE A N 1
ATOM 1574 C CA . ILE A 1 193 ? -18.108 -8.549 6.825 1.00 84.88 193 ILE A CA 1
ATOM 1575 C C . ILE A 1 193 ? -19.041 -8.812 8.000 1.00 84.88 193 ILE A C 1
ATOM 1577 O O . ILE A 1 193 ? -19.640 -7.886 8.551 1.00 84.88 193 ILE A O 1
ATOM 1581 N N . ASN A 1 194 ? -19.159 -10.072 8.411 1.00 83.44 194 ASN A N 1
ATOM 1582 C CA . ASN A 1 194 ? -19.970 -10.424 9.573 1.00 83.44 194 ASN A CA 1
ATOM 1583 C C . ASN A 1 194 ? -19.249 -10.089 10.882 1.00 83.44 194 ASN A C 1
ATOM 1585 O O . ASN A 1 194 ? -18.023 -10.152 10.990 1.00 83.44 194 ASN A O 1
ATOM 1589 N N . LYS A 1 195 ? -20.031 -9.773 11.917 1.00 81.50 195 LYS A N 1
ATOM 1590 C CA . LYS A 1 195 ? -19.525 -9.637 13.282 1.00 81.50 195 LYS A CA 1
ATOM 1591 C C . LYS A 1 195 ? -18.906 -10.960 13.730 1.00 81.50 195 LYS A C 1
ATOM 1593 O O . LYS A 1 195 ? -19.597 -11.975 13.803 1.00 81.50 195 LYS A O 1
ATOM 1598 N N . TYR A 1 196 ? -17.629 -10.916 14.095 1.00 76.44 196 TYR A N 1
ATOM 1599 C CA . TYR A 1 196 ? -16.947 -12.058 14.690 1.00 76.44 196 TYR A CA 1
ATOM 1600 C C . TYR A 1 196 ? -17.520 -12.318 16.089 1.00 76.44 196 TYR A C 1
ATOM 1602 O O . TYR A 1 196 ? -17.489 -11.418 16.935 1.00 76.44 196 TYR A O 1
ATOM 1610 N N . ARG A 1 197 ? -18.103 -13.504 16.302 1.00 69.44 197 ARG A N 1
ATOM 1611 C CA . ARG A 1 197 ? -18.805 -13.865 17.547 1.00 69.44 197 ARG A CA 1
ATOM 1612 C C . ARG A 1 197 ? -17.867 -14.401 18.622 1.00 69.44 197 ARG A C 1
ATOM 1614 O O . ARG A 1 197 ? -18.054 -14.079 19.788 1.00 69.44 197 ARG A O 1
ATOM 1621 N N . ASP A 1 198 ? -16.848 -15.142 18.207 1.00 68.62 198 ASP A N 1
ATOM 1622 C CA . ASP A 1 198 ? -16.033 -15.959 19.111 1.00 68.62 198 ASP A CA 1
ATOM 1623 C C . ASP A 1 198 ? -14.913 -15.155 19.781 1.00 68.62 198 ASP A C 1
ATOM 1625 O O . ASP A 1 198 ? -14.377 -15.550 20.813 1.00 68.62 198 ASP A O 1
ATOM 1629 N N . ASN A 1 199 ? -14.555 -13.995 19.217 1.00 75.88 199 ASN A N 1
ATOM 1630 C CA . ASN A 1 199 ? -13.525 -13.144 19.794 1.00 75.88 199 ASN A CA 1
ATOM 1631 C C . ASN A 1 199 ? -13.760 -11.651 19.522 1.00 75.88 199 ASN A C 1
ATOM 1633 O O . ASN A 1 199 ? -13.520 -11.135 18.427 1.00 75.88 199 ASN A O 1
ATOM 1637 N N . ALA A 1 200 ? -14.176 -10.931 20.566 1.00 81.38 200 ALA A N 1
ATOM 1638 C CA . ALA A 1 200 ? -14.432 -9.498 20.498 1.00 81.38 200 ALA A CA 1
ATOM 1639 C C . ALA A 1 200 ? -13.163 -8.653 20.267 1.00 81.38 200 ALA A C 1
ATOM 1641 O O . ALA A 1 200 ? -13.274 -7.550 19.726 1.00 81.38 200 ALA A O 1
ATOM 1642 N N . SER A 1 201 ? -11.969 -9.135 20.643 1.00 82.44 201 SER A N 1
ATOM 1643 C CA . SER A 1 201 ? -10.726 -8.349 20.554 1.00 82.44 201 SER A CA 1
ATOM 1644 C C . SER A 1 201 ? -10.211 -8.184 19.121 1.00 82.44 201 SER A C 1
ATOM 1646 O O . SER A 1 201 ? -9.559 -7.178 18.825 1.00 82.44 201 SER A O 1
ATOM 1648 N N . ILE A 1 202 ? -10.565 -9.128 18.243 1.00 84.50 202 ILE A N 1
ATOM 1649 C CA . ILE A 1 202 ? -10.225 -9.180 16.810 1.00 84.50 202 ILE A CA 1
ATOM 1650 C C . ILE A 1 202 ? -11.466 -9.060 15.913 1.00 84.50 202 ILE A C 1
ATOM 1652 O O . ILE A 1 202 ? -11.436 -9.414 14.739 1.00 84.50 202 ILE A O 1
ATOM 1656 N N . CYS A 1 203 ? -12.584 -8.572 16.456 1.00 89.94 203 CYS A N 1
ATOM 1657 C CA . CYS A 1 203 ? -13.810 -8.384 15.692 1.00 89.94 203 CYS A CA 1
ATOM 1658 C C . CYS A 1 203 ? -13.744 -7.072 14.883 1.00 89.94 203 CYS A C 1
ATOM 1660 O O . CYS A 1 203 ? -13.740 -5.993 15.493 1.00 89.94 203 CYS A O 1
ATOM 1662 N N . PRO A 1 204 ? -13.742 -7.113 13.533 1.00 90.38 204 PRO A N 1
ATOM 1663 C CA . PRO A 1 204 ? -13.623 -5.909 12.706 1.00 90.38 204 PRO A CA 1
ATOM 1664 C C . PRO A 1 204 ? -14.820 -4.966 12.875 1.00 90.38 204 PRO A C 1
ATOM 1666 O O . PRO A 1 204 ? -14.636 -3.755 12.953 1.00 90.38 204 PRO A O 1
ATOM 1669 N N . VAL A 1 205 ? -16.035 -5.512 13.019 1.00 91.44 205 VAL A N 1
ATOM 1670 C CA . VAL A 1 205 ? -17.272 -4.732 13.215 1.00 91.44 205 VAL A CA 1
ATOM 1671 C C . VAL A 1 205 ? -17.228 -3.950 14.528 1.00 91.44 205 VAL A C 1
ATOM 1673 O O . VAL A 1 205 ? -17.459 -2.744 14.541 1.00 91.44 205 VAL A O 1
ATOM 1676 N N . LEU A 1 206 ? -16.895 -4.616 15.641 1.00 92.88 206 LEU A N 1
ATOM 1677 C CA . LEU A 1 206 ? -16.820 -3.960 16.951 1.00 92.88 206 LEU A CA 1
ATOM 1678 C C . LEU A 1 206 ? -15.676 -2.949 17.015 1.00 92.88 206 LEU A C 1
ATOM 1680 O O . LEU A 1 206 ? -15.840 -1.875 17.587 1.00 92.88 206 LEU A O 1
ATOM 1684 N N . THR A 1 207 ? -14.532 -3.288 16.425 1.00 94.56 207 THR A N 1
ATOM 1685 C CA . THR A 1 207 ? -13.364 -2.406 16.377 1.00 94.56 207 THR A CA 1
ATOM 1686 C C . THR A 1 207 ? -13.682 -1.134 15.595 1.00 94.56 207 THR A C 1
ATOM 1688 O O . THR A 1 207 ? -13.467 -0.039 16.110 1.00 94.56 207 THR A O 1
ATOM 1691 N N . LEU A 1 208 ? -14.279 -1.262 14.404 1.00 95.31 208 LEU A N 1
ATOM 1692 C CA . LEU A 1 208 ? -14.664 -0.106 13.599 1.00 95.31 208 LEU A CA 1
ATOM 1693 C C . LEU A 1 208 ? -15.750 0.729 14.286 1.00 95.31 208 LEU A C 1
ATOM 1695 O O . LEU A 1 208 ? -15.648 1.950 14.292 1.00 95.31 208 LEU A O 1
ATOM 1699 N N . LYS A 1 209 ? -16.742 0.092 14.927 1.00 94.94 209 LYS A N 1
ATOM 1700 C CA . LYS A 1 209 ? -17.768 0.798 15.712 1.00 94.94 209 LYS A CA 1
ATOM 1701 C C . LYS A 1 209 ? -17.134 1.641 16.824 1.00 94.94 209 LYS A C 1
ATOM 1703 O O . LYS A 1 209 ? -17.446 2.819 16.932 1.00 94.94 209 LYS A O 1
ATOM 1708 N N . LYS A 1 210 ? -16.193 1.070 17.590 1.00 95.50 210 LYS A N 1
ATOM 1709 C CA . LYS A 1 210 ? -15.441 1.798 18.630 1.00 95.50 210 LYS A CA 1
ATOM 1710 C C . LYS A 1 210 ? -14.660 2.977 18.052 1.00 95.50 210 LYS A C 1
ATOM 1712 O O . LYS A 1 210 ? -14.693 4.059 18.625 1.00 95.50 210 LYS A O 1
ATOM 1717 N N . TYR A 1 211 ? -13.976 2.775 16.926 1.00 97.25 211 TYR A N 1
ATOM 1718 C CA . TYR A 1 211 ? -13.243 3.848 16.257 1.00 97.25 211 TYR A CA 1
ATOM 1719 C C . TYR A 1 211 ? -14.159 4.982 15.808 1.00 97.25 211 TYR A C 1
ATOM 1721 O O . TYR A 1 211 ? -13.867 6.133 16.104 1.00 97.25 211 TYR A O 1
ATOM 1729 N N . LEU A 1 212 ? -15.281 4.675 15.156 1.00 95.69 212 LEU A N 1
ATOM 1730 C CA . LEU A 1 212 ? -16.220 5.693 14.687 1.00 95.69 212 LEU A CA 1
ATOM 1731 C C . LEU A 1 212 ? -16.836 6.499 15.832 1.00 95.69 212 LEU A C 1
ATOM 1733 O O . LEU A 1 212 ? -17.027 7.697 15.672 1.00 95.69 212 LEU A O 1
ATOM 1737 N N . SER A 1 213 ? -17.084 5.879 16.989 1.00 95.44 213 SER A N 1
ATOM 1738 C CA . SER A 1 213 ? -17.538 6.597 18.188 1.00 95.44 213 SER A CA 1
ATOM 1739 C C . SER A 1 213 ? -16.493 7.569 18.748 1.00 95.44 213 SER A C 1
ATOM 1741 O O . SER A 1 213 ? -16.868 8.545 19.385 1.00 95.44 213 SER A O 1
ATOM 1743 N N . ALA A 1 214 ? -15.200 7.311 18.530 1.00 96.38 214 ALA A N 1
ATOM 1744 C CA . ALA A 1 214 ? -14.103 8.170 18.981 1.00 96.38 214 ALA A CA 1
ATOM 1745 C C . ALA A 1 214 ? -13.575 9.120 17.888 1.00 96.38 214 ALA A C 1
ATOM 1747 O O . ALA A 1 214 ? -12.780 10.012 18.181 1.00 96.38 214 ALA A O 1
ATOM 1748 N N . ARG A 1 215 ? -13.961 8.911 16.623 1.00 95.88 215 ARG A N 1
ATOM 1749 C CA . ARG A 1 215 ? -13.480 9.675 15.467 1.00 95.88 215 ARG A CA 1
ATOM 1750 C C . ARG A 1 215 ? -13.959 11.128 15.571 1.00 95.88 215 ARG A C 1
ATOM 1752 O O . ARG A 1 215 ? -15.164 11.348 15.695 1.00 95.88 215 ARG A O 1
ATOM 1759 N N . PRO A 1 216 ? -13.065 12.128 15.456 1.00 93.56 216 PRO A N 1
ATOM 1760 C CA . PRO A 1 216 ? -13.478 13.523 15.466 1.00 93.56 216 PRO A CA 1
ATOM 1761 C C . PRO A 1 216 ? -14.351 13.834 14.246 1.00 93.56 216 PRO A C 1
ATOM 1763 O O . PRO A 1 216 ? -14.159 13.290 13.153 1.00 93.56 216 PRO A O 1
ATOM 1766 N N . THR A 1 217 ? -15.307 14.741 14.429 1.00 91.62 217 THR A N 1
ATOM 1767 C CA . THR A 1 217 ? -16.091 15.301 13.325 1.00 91.62 217 THR A CA 1
ATOM 1768 C C . THR A 1 217 ? -15.450 16.618 12.911 1.00 91.62 217 THR A C 1
ATOM 1770 O O . THR A 1 217 ? -15.462 17.579 13.672 1.00 91.62 217 THR A O 1
ATOM 1773 N N . VAL A 1 218 ? -14.864 16.654 11.714 1.00 88.31 218 VAL A N 1
ATOM 1774 C CA . VAL A 1 218 ? -14.184 17.837 11.169 1.00 88.31 218 VAL A CA 1
ATOM 1775 C C . VAL A 1 218 ? -14.871 18.233 9.868 1.00 88.31 218 VAL A C 1
ATOM 1777 O O . VAL A 1 218 ? -15.037 17.403 8.971 1.00 88.31 218 VAL A O 1
ATOM 1780 N N . SER A 1 219 ? -15.279 19.499 9.763 1.00 86.31 219 SER A N 1
ATOM 1781 C CA . SER A 1 219 ? -15.981 20.007 8.580 1.00 86.31 219 SER A CA 1
ATOM 1782 C C . SER A 1 219 ? -15.146 19.808 7.308 1.00 86.31 219 SER A C 1
ATOM 1784 O O . SER A 1 219 ? -13.936 20.033 7.297 1.00 86.31 219 SER A O 1
ATOM 1786 N N . GLY A 1 220 ? -15.786 19.330 6.239 1.00 83.56 220 GLY A N 1
ATOM 1787 C CA . GLY A 1 220 ? -15.131 19.043 4.958 1.00 83.56 220 GLY A CA 1
ATOM 1788 C C . GLY A 1 220 ? -14.228 17.796 4.933 1.00 83.56 220 GLY A C 1
ATOM 1789 O O . GLY A 1 220 ? -13.623 17.521 3.896 1.00 83.56 220 GLY A O 1
ATOM 1790 N N . ARG A 1 221 ? -14.129 17.019 6.026 1.00 86.19 221 ARG A N 1
ATOM 1791 C CA . ARG A 1 221 ? -13.296 15.802 6.117 1.00 86.19 221 ARG A CA 1
ATOM 1792 C C . ARG A 1 221 ? -14.144 14.541 6.294 1.00 86.19 221 ARG A C 1
ATOM 1794 O O . ARG A 1 221 ? -14.526 14.157 7.401 1.00 86.19 221 ARG A O 1
ATOM 1801 N N . ASN A 1 222 ? -14.367 13.844 5.183 1.00 88.00 222 ASN A N 1
ATOM 1802 C CA . ASN A 1 222 ? -15.238 12.664 5.129 1.00 88.00 222 ASN A CA 1
ATOM 1803 C C . ASN A 1 222 ? -14.489 11.330 5.009 1.00 88.00 222 ASN A C 1
ATOM 1805 O O . ASN A 1 222 ? -15.138 10.289 4.933 1.00 88.00 222 ASN A O 1
ATOM 1809 N N . GLN A 1 223 ? -13.151 11.331 5.005 1.00 91.88 223 GLN A N 1
ATOM 1810 C CA . GLN A 1 223 ? -12.339 10.110 4.947 1.00 91.88 223 GLN A CA 1
ATOM 1811 C C . GLN A 1 223 ? -12.664 9.191 6.124 1.00 91.88 223 GLN A C 1
ATOM 1813 O O . GLN A 1 223 ? -12.708 9.646 7.264 1.00 91.88 223 GLN A O 1
ATOM 1818 N N . LEU A 1 224 ? -12.849 7.896 5.869 1.00 94.31 224 LEU A N 1
ATOM 1819 C CA . LEU A 1 224 ? -13.163 6.927 6.915 1.00 94.31 224 LEU A CA 1
ATOM 1820 C C . LEU A 1 224 ? -12.103 6.961 8.022 1.00 94.31 224 LEU A C 1
ATOM 1822 O O . LEU A 1 224 ? -12.454 7.117 9.186 1.00 94.31 224 LEU A O 1
ATOM 1826 N N . PHE A 1 225 ? -10.823 6.888 7.646 1.00 95.06 225 PHE A N 1
ATOM 1827 C CA . PHE A 1 225 ? -9.692 6.895 8.571 1.00 95.06 225 PHE A CA 1
ATOM 1828 C C . PHE A 1 225 ? -8.945 8.232 8.564 1.00 95.06 225 PHE A C 1
ATOM 1830 O O . PHE A 1 225 ? -8.407 8.659 7.540 1.00 95.06 225 PHE A O 1
ATOM 1837 N N . MET A 1 226 ? -8.863 8.857 9.736 1.00 94.44 226 MET A N 1
ATOM 1838 C CA . MET A 1 226 ? -8.168 10.124 9.965 1.00 94.44 226 MET A CA 1
ATOM 1839 C C . MET A 1 226 ? -7.553 10.191 11.364 1.00 94.44 226 MET A C 1
ATOM 1841 O O . MET A 1 226 ? -8.030 9.534 12.293 1.00 94.44 226 MET A O 1
ATOM 1845 N N . HIS A 1 227 ? -6.519 11.008 11.506 1.00 94.88 227 HIS A N 1
ATOM 1846 C CA . HIS A 1 227 ? -5.902 11.383 12.771 1.00 94.88 227 HIS A CA 1
ATOM 1847 C C . HIS A 1 227 ? -6.790 12.335 13.574 1.00 94.88 227 HIS A C 1
ATOM 1849 O O . HIS A 1 227 ? -7.737 12.927 13.048 1.00 94.88 227 HIS A O 1
ATOM 1855 N N . PHE A 1 228 ? -6.472 12.484 14.861 1.00 93.25 228 PHE A N 1
ATOM 1856 C CA . PHE A 1 228 ? -7.229 13.355 15.762 1.00 93.25 228 PHE A CA 1
ATOM 1857 C C . PHE A 1 228 ? -7.193 14.830 15.321 1.00 93.25 228 PHE A C 1
ATOM 1859 O O . PHE A 1 228 ? -8.162 15.557 15.499 1.00 93.25 228 PHE A O 1
ATOM 1866 N N . ASP A 1 229 ? -6.096 15.245 14.682 1.00 91.69 229 ASP A N 1
ATOM 1867 C CA . ASP A 1 229 ? -5.865 16.604 14.175 1.00 91.69 229 ASP A CA 1
ATOM 1868 C C . ASP A 1 229 ? -6.633 16.947 12.885 1.00 91.69 229 ASP A C 1
ATOM 1870 O O . ASP A 1 229 ? -6.496 18.050 12.360 1.00 91.69 229 ASP A O 1
ATOM 1874 N N . GLY A 1 230 ? -7.420 16.019 12.333 1.00 90.31 230 GLY A N 1
ATOM 1875 C CA . GLY A 1 230 ? -8.123 16.246 11.073 1.00 90.31 230 GLY A CA 1
ATOM 1876 C C . GLY A 1 230 ? -7.434 15.664 9.836 1.00 90.31 230 GLY A C 1
ATOM 1877 O O . GLY A 1 230 ? -8.052 15.604 8.769 1.00 90.31 230 GLY A O 1
ATOM 1878 N N . SER A 1 231 ? -6.169 15.252 9.942 1.00 91.69 231 SER A N 1
ATOM 1879 C CA . SER A 1 231 ? -5.389 14.792 8.793 1.00 91.69 231 SER A CA 1
ATOM 1880 C C . SER A 1 231 ? -5.729 13.358 8.380 1.00 91.69 231 SER A C 1
ATOM 1882 O O . SER A 1 231 ? -5.998 12.488 9.206 1.00 91.69 231 SER A O 1
ATOM 1884 N N . SER A 1 232 ? -5.724 13.089 7.075 1.00 91.88 232 SER A N 1
ATOM 1885 C CA . SER A 1 232 ? -6.060 11.773 6.523 1.00 91.88 232 SER A CA 1
ATOM 1886 C C . SER A 1 232 ? -4.982 10.732 6.848 1.00 91.88 232 SER A C 1
ATOM 1888 O O . SER A 1 232 ? -3.784 11.027 6.794 1.00 91.88 232 SER A O 1
ATOM 1890 N N . LEU A 1 233 ? -5.399 9.487 7.113 1.00 93.44 233 LEU A N 1
ATOM 1891 C CA . LEU A 1 233 ? -4.472 8.361 7.248 1.00 93.44 233 LEU A CA 1
ATOM 1892 C C . LEU A 1 233 ? -3.845 8.028 5.885 1.00 93.44 233 LEU A C 1
ATOM 1894 O O . LEU A 1 233 ? -4.561 7.771 4.914 1.00 93.44 233 LEU A O 1
ATOM 1898 N N . THR A 1 234 ? -2.512 7.977 5.815 1.00 91.56 234 THR A N 1
ATOM 1899 C CA . THR A 1 234 ? -1.797 7.775 4.544 1.00 91.56 234 THR A CA 1
ATOM 1900 C C . THR A 1 234 ? -1.381 6.326 4.281 1.00 91.56 234 THR A C 1
ATOM 1902 O O . THR A 1 234 ? -1.088 5.556 5.200 1.00 91.56 234 THR A O 1
ATOM 1905 N N . CYS A 1 235 ? -1.239 5.970 2.998 1.00 88.69 235 CYS A N 1
ATOM 1906 C CA . CYS A 1 235 ? -0.693 4.682 2.556 1.00 88.69 235 CYS A CA 1
ATOM 1907 C C . CYS A 1 235 ? 0.673 4.373 3.184 1.00 88.69 235 CYS A C 1
ATOM 1909 O O . CYS A 1 235 ? 0.961 3.226 3.530 1.00 88.69 235 CYS A O 1
ATOM 1911 N N . TYR A 1 236 ? 1.529 5.394 3.308 1.00 87.44 236 TYR A N 1
ATOM 1912 C CA . TYR A 1 236 ? 2.875 5.253 3.860 1.00 87.44 236 TYR A CA 1
ATOM 1913 C C . TYR A 1 236 ? 2.838 4.779 5.315 1.00 87.44 236 TYR A C 1
ATOM 1915 O O . TYR A 1 236 ? 3.624 3.909 5.691 1.00 87.44 236 TYR A O 1
ATOM 1923 N N . GLN A 1 237 ? 1.889 5.274 6.112 1.00 88.44 237 GLN A N 1
ATOM 1924 C CA . GLN A 1 237 ? 1.773 4.924 7.529 1.00 88.44 237 GLN A CA 1
ATOM 1925 C C . GLN A 1 237 ? 1.385 3.461 7.752 1.00 88.44 237 GLN A C 1
ATOM 1927 O O . GLN A 1 237 ? 1.856 2.849 8.708 1.00 88.44 237 GLN A O 1
ATOM 1932 N N . LEU A 1 238 ? 0.610 2.871 6.839 1.00 84.31 238 LEU A N 1
ATOM 1933 C CA . LEU A 1 238 ? 0.283 1.438 6.852 1.00 84.31 238 LEU A CA 1
ATOM 1934 C C . LEU A 1 238 ? 1.260 0.582 6.031 1.00 84.31 238 LEU A C 1
ATOM 1936 O O . LEU A 1 238 ? 1.052 -0.620 5.860 1.00 84.31 238 LEU A O 1
ATOM 1940 N N . SER A 1 239 ? 2.320 1.182 5.490 1.00 75.56 239 SER A N 1
ATOM 1941 C CA . SER A 1 239 ? 3.322 0.456 4.717 1.00 75.56 239 SER A CA 1
ATOM 1942 C C . SER A 1 239 ? 4.321 -0.279 5.616 1.00 75.56 239 SER A C 1
ATOM 1944 O O . SER A 1 239 ? 4.481 0.019 6.803 1.00 75.56 239 SER A O 1
ATOM 1946 N N . ALA A 1 240 ? 5.059 -1.205 5.001 1.00 60.41 240 ALA A N 1
ATOM 1947 C CA . ALA A 1 240 ? 6.134 -1.986 5.619 1.00 60.41 240 ALA A CA 1
ATOM 1948 C C . ALA A 1 240 ? 7.295 -1.147 6.181 1.00 60.41 240 ALA A C 1
ATOM 1950 O O . ALA A 1 240 ? 8.209 -1.715 6.766 1.00 60.41 240 ALA A O 1
ATOM 1951 N N . ASN A 1 241 ? 7.277 0.174 5.980 1.00 61.41 241 ASN A N 1
ATOM 1952 C CA . ASN A 1 241 ? 8.314 1.103 6.418 1.00 61.41 241 ASN A CA 1
ATOM 1953 C C . ASN A 1 241 ? 7.814 2.081 7.500 1.00 61.41 241 ASN A C 1
ATOM 1955 O O . ASN A 1 241 ? 8.512 3.035 7.826 1.00 61.41 241 ASN A O 1
ATOM 1959 N N . SER A 1 242 ? 6.609 1.883 8.052 1.00 84.00 242 SER A N 1
ATOM 1960 C CA . SER A 1 242 ? 6.048 2.762 9.089 1.00 84.00 242 SER A CA 1
ATOM 1961 C C . SER A 1 242 ? 5.406 1.966 10.235 1.00 84.00 242 SER A C 1
ATOM 1963 O O . SER A 1 242 ? 6.121 1.235 10.919 1.00 84.00 242 SER A O 1
ATOM 1965 N N . MET A 1 243 ? 4.094 2.069 10.489 1.00 89.62 243 MET A N 1
ATOM 1966 C CA . MET A 1 243 ? 3.477 1.454 11.675 1.00 89.62 243 MET A CA 1
ATOM 1967 C C . MET A 1 243 ? 3.480 -0.066 11.648 1.00 89.62 243 MET A C 1
ATOM 1969 O O . MET A 1 243 ? 3.716 -0.686 12.685 1.00 89.62 243 MET A O 1
ATOM 1973 N N . LEU A 1 244 ? 3.286 -0.678 10.475 1.00 89.19 244 LEU A N 1
ATOM 1974 C CA . LEU A 1 244 ? 3.390 -2.132 10.356 1.00 89.19 244 LEU A CA 1
ATOM 1975 C C . LEU A 1 244 ? 4.793 -2.599 10.766 1.00 89.19 244 LEU A C 1
ATOM 1977 O O . LEU A 1 244 ? 4.919 -3.546 11.531 1.00 89.19 244 LEU A O 1
ATOM 1981 N N . ARG A 1 245 ? 5.846 -1.886 10.344 1.00 87.88 245 ARG A N 1
ATOM 1982 C CA . ARG A 1 245 ? 7.230 -2.221 10.708 1.00 87.88 245 ARG A CA 1
ATOM 1983 C C . ARG A 1 245 ? 7.480 -2.118 12.201 1.00 87.88 245 ARG A C 1
ATOM 1985 O O . ARG A 1 245 ? 8.065 -3.027 12.776 1.00 87.88 245 ARG A O 1
ATOM 1992 N N . LYS A 1 246 ? 7.046 -1.011 12.813 1.00 89.69 246 LYS A N 1
ATOM 1993 C CA . LYS A 1 246 ? 7.207 -0.785 14.254 1.00 89.69 246 LYS A CA 1
ATOM 1994 C C . LYS A 1 246 ? 6.524 -1.888 15.057 1.00 89.69 246 LYS A C 1
ATOM 1996 O O . LYS A 1 246 ? 7.148 -2.458 15.943 1.00 89.69 246 LYS A O 1
ATOM 2001 N N . SER A 1 247 ? 5.293 -2.229 14.678 1.00 89.88 247 SER A N 1
ATOM 2002 C CA . SER A 1 247 ? 4.519 -3.290 15.331 1.00 89.88 247 SER A CA 1
ATOM 2003 C C . SER A 1 247 ? 5.206 -4.639 15.194 1.00 89.88 247 SER A C 1
ATOM 2005 O O . SER A 1 247 ? 5.413 -5.337 16.178 1.00 89.88 247 SER A O 1
ATOM 2007 N N . VAL A 1 248 ? 5.650 -4.968 13.982 1.00 88.94 248 VAL A N 1
ATOM 2008 C CA . VAL A 1 248 ? 6.302 -6.247 13.711 1.00 88.94 248 VAL A CA 1
ATOM 2009 C C . VAL A 1 248 ? 7.636 -6.389 14.455 1.00 88.94 248 VAL A C 1
ATOM 2011 O O . VAL A 1 248 ? 7.939 -7.468 14.960 1.00 88.94 248 VAL A O 1
ATOM 2014 N N . ASN A 1 249 ? 8.411 -5.306 14.551 1.00 88.88 249 ASN A N 1
ATOM 2015 C CA . ASN A 1 249 ? 9.678 -5.297 15.277 1.00 88.88 249 ASN A CA 1
ATOM 2016 C C . ASN A 1 249 ? 9.478 -5.511 16.785 1.00 88.88 249 ASN A C 1
ATOM 2018 O O . ASN A 1 249 ? 10.204 -6.305 17.369 1.00 88.88 249 ASN A O 1
ATOM 2022 N N . ILE A 1 250 ? 8.496 -4.846 17.410 1.00 89.44 250 ILE A N 1
ATOM 2023 C CA . ILE A 1 250 ? 8.216 -5.025 18.847 1.00 89.44 250 ILE A CA 1
ATOM 2024 C C . ILE A 1 250 ? 7.735 -6.446 19.152 1.00 89.44 250 ILE A C 1
ATOM 2026 O O . ILE A 1 250 ? 8.090 -7.009 20.183 1.00 89.44 250 ILE A O 1
ATOM 2030 N N . CYS A 1 251 ? 6.977 -7.058 18.243 1.00 89.19 251 CYS A N 1
ATOM 2031 C CA . CYS A 1 251 ? 6.534 -8.442 18.392 1.00 89.19 251 CYS A CA 1
ATOM 2032 C C . CYS A 1 251 ? 7.647 -9.487 18.156 1.00 89.19 251 CYS A C 1
ATOM 2034 O O . CYS A 1 251 ? 7.356 -10.677 18.230 1.00 89.19 251 CYS A O 1
ATOM 2036 N N . ASN A 1 252 ? 8.891 -9.083 17.848 1.00 89.06 252 ASN A N 1
ATOM 2037 C CA . ASN A 1 252 ? 10.019 -9.977 17.539 1.00 89.06 252 ASN A CA 1
ATOM 2038 C C . ASN A 1 252 ? 9.698 -11.027 16.458 1.00 89.06 252 ASN A C 1
ATOM 2040 O O . ASN A 1 252 ? 10.130 -12.178 16.525 1.00 89.06 252 ASN A O 1
ATOM 2044 N N . ILE A 1 253 ? 8.917 -10.636 15.447 1.00 87.50 253 ILE A N 1
ATOM 2045 C CA . ILE A 1 253 ? 8.473 -11.562 14.405 1.00 87.50 253 ILE A CA 1
ATOM 2046 C C . ILE A 1 253 ? 9.649 -11.911 13.476 1.00 87.50 253 ILE A C 1
ATOM 2048 O O . ILE A 1 253 ? 10.309 -10.998 12.966 1.00 87.50 253 ILE A O 1
ATOM 2052 N N . PRO A 1 254 ? 9.886 -13.204 13.180 1.00 83.75 254 PRO A N 1
ATOM 2053 C CA . PRO A 1 254 ? 10.921 -13.624 12.242 1.00 83.75 254 PRO A CA 1
ATOM 2054 C C . PRO A 1 254 ? 10.720 -13.044 10.839 1.00 83.75 254 PRO A C 1
ATOM 2056 O O . PRO A 1 254 ? 9.600 -12.938 10.341 1.00 83.75 254 PRO A O 1
ATOM 2059 N N . ASN A 1 255 ? 11.824 -12.720 10.162 1.00 87.00 255 ASN A N 1
ATOM 2060 C CA . ASN A 1 255 ? 11.829 -12.190 8.792 1.00 87.00 255 ASN A CA 1
ATOM 2061 C C . ASN A 1 255 ? 10.860 -11.008 8.564 1.00 87.00 255 ASN A C 1
ATOM 2063 O O . ASN A 1 255 ? 10.087 -10.997 7.599 1.00 87.00 255 ASN A O 1
ATOM 2067 N N . PRO A 1 256 ? 10.929 -9.945 9.387 1.00 86.81 256 PRO A N 1
ATOM 2068 C CA . PRO A 1 256 ? 9.942 -8.864 9.385 1.00 86.81 256 PRO A CA 1
ATOM 2069 C C . PRO A 1 256 ? 9.911 -8.073 8.066 1.00 86.81 256 PRO A C 1
ATOM 2071 O O . PRO A 1 256 ? 8.992 -7.301 7.806 1.00 86.81 256 PRO A O 1
ATOM 2074 N N . TYR A 1 257 ? 10.944 -8.208 7.226 1.00 86.06 257 TYR A N 1
ATOM 2075 C CA . TYR A 1 257 ? 11.067 -7.557 5.916 1.00 86.06 257 TYR A CA 1
ATOM 2076 C C . TYR A 1 257 ? 10.182 -8.198 4.832 1.00 86.06 257 TYR A C 1
ATOM 2078 O O . TYR A 1 257 ? 9.920 -7.568 3.802 1.00 86.06 257 TYR A O 1
ATOM 2086 N N . LEU A 1 258 ? 9.693 -9.421 5.067 1.00 88.44 258 LEU A N 1
ATOM 2087 C CA . LEU A 1 258 ? 8.747 -10.113 4.188 1.00 88.44 258 LEU A CA 1
ATOM 2088 C C . LEU A 1 258 ? 7.298 -9.654 4.413 1.00 88.44 258 LEU A C 1
ATOM 2090 O O . LEU A 1 258 ? 6.451 -9.856 3.543 1.00 88.44 258 LEU A O 1
ATOM 2094 N N . LEU A 1 259 ? 7.009 -9.008 5.546 1.00 90.12 259 LEU A N 1
ATOM 2095 C CA . LEU A 1 259 ? 5.677 -8.519 5.894 1.00 90.12 259 LEU A CA 1
ATOM 2096 C C . LEU A 1 259 ? 5.464 -7.108 5.348 1.00 90.12 259 LEU A C 1
ATOM 2098 O O . LEU A 1 259 ? 6.111 -6.143 5.756 1.00 90.12 259 LEU A O 1
ATOM 2102 N N . LYS A 1 260 ? 4.540 -6.984 4.395 1.00 89.44 260 LYS A N 1
ATOM 2103 C CA . LYS A 1 260 ? 4.191 -5.723 3.731 1.00 89.44 260 LYS A CA 1
ATOM 2104 C C . LYS A 1 260 ? 2.685 -5.492 3.778 1.00 89.44 260 LYS A C 1
ATOM 2106 O O . LYS A 1 260 ? 1.926 -6.354 4.195 1.00 89.44 260 LYS A O 1
ATOM 2111 N N . SER A 1 261 ? 2.219 -4.346 3.292 1.00 89.00 261 SER A N 1
ATOM 2112 C CA . SER A 1 261 ? 0.780 -4.037 3.232 1.00 89.00 261 SER A CA 1
ATOM 2113 C C . SER A 1 261 ? -0.050 -5.109 2.507 1.00 89.00 261 SER A C 1
ATOM 2115 O O . SER A 1 261 ? -1.185 -5.378 2.882 1.00 89.00 261 SER A O 1
ATOM 2117 N N . HIS A 1 262 ? 0.512 -5.766 1.489 1.00 88.06 262 HIS A N 1
ATOM 2118 C CA . HIS A 1 262 ? -0.153 -6.879 0.806 1.00 88.06 262 HIS A CA 1
ATOM 2119 C C . HIS A 1 262 ? -0.272 -8.145 1.661 1.00 88.06 262 HIS A C 1
ATOM 2121 O O . HIS A 1 262 ? -1.179 -8.936 1.420 1.00 88.06 262 HIS A O 1
ATOM 2127 N N . SER A 1 263 ? 0.578 -8.322 2.672 1.00 91.75 263 SER A N 1
ATOM 2128 C CA . SER A 1 263 ? 0.577 -9.495 3.545 1.00 91.75 263 SER A CA 1
ATOM 2129 C C . SER A 1 263 ? -0.735 -9.677 4.307 1.00 91.75 263 SER A C 1
ATOM 2131 O O . SER A 1 263 ? -1.107 -10.816 4.574 1.00 91.75 263 SER A O 1
ATOM 2133 N N . PHE A 1 264 ? -1.479 -8.596 4.585 1.00 91.38 264 PHE A N 1
ATOM 2134 C CA . PHE A 1 264 ? -2.836 -8.685 5.139 1.00 91.38 264 PHE A CA 1
ATOM 2135 C C . PHE A 1 264 ? -3.771 -9.470 4.213 1.00 91.38 264 PHE A C 1
ATOM 2137 O O . PHE A 1 264 ? -4.447 -10.397 4.646 1.00 91.38 264 PHE A O 1
ATOM 2144 N N . ARG A 1 265 ? -3.759 -9.139 2.916 1.00 90.44 265 ARG A N 1
ATOM 2145 C CA . ARG A 1 265 ? -4.592 -9.804 1.905 1.00 90.44 265 ARG A CA 1
ATOM 2146 C C . ARG A 1 265 ? -4.168 -11.246 1.675 1.00 90.44 265 ARG A C 1
ATOM 2148 O O . ARG A 1 265 ? -5.035 -12.097 1.527 1.00 90.44 265 ARG A O 1
ATOM 2155 N N . ILE A 1 266 ? -2.857 -11.502 1.640 1.00 86.69 266 ILE A N 1
ATOM 2156 C CA . ILE A 1 266 ? -2.318 -12.861 1.503 1.00 86.69 266 ILE A CA 1
ATOM 2157 C C . ILE A 1 266 ? -2.813 -13.709 2.674 1.00 86.69 266 ILE A C 1
ATOM 2159 O O . ILE A 1 266 ? -3.442 -14.732 2.453 1.00 86.69 266 ILE A O 1
ATOM 2163 N N . GLY A 1 267 ? -2.637 -13.236 3.910 1.00 89.06 267 GLY A N 1
ATOM 2164 C CA . GLY A 1 267 ? -3.060 -13.988 5.087 1.00 89.06 267 GLY A CA 1
ATOM 2165 C C . GLY A 1 267 ? -4.568 -14.208 5.187 1.00 89.06 267 GLY A C 1
ATOM 2166 O O . GLY A 1 267 ? -4.985 -15.286 5.596 1.00 89.06 267 GLY A O 1
ATOM 2167 N N . ALA A 1 268 ? -5.391 -13.235 4.787 1.00 86.75 268 ALA A N 1
ATOM 2168 C CA . ALA A 1 268 ? -6.843 -13.406 4.745 1.00 86.75 268 ALA A CA 1
ATOM 2169 C C . ALA A 1 268 ? -7.278 -14.423 3.674 1.00 86.75 268 ALA A C 1
ATOM 2171 O O . ALA A 1 268 ? -8.150 -15.249 3.931 1.00 86.75 268 ALA A O 1
ATOM 2172 N N . ALA A 1 269 ? -6.642 -14.405 2.496 1.00 83.12 269 ALA A N 1
ATOM 2173 C CA . ALA A 1 269 ? -6.885 -15.392 1.445 1.00 83.12 269 ALA A CA 1
ATOM 2174 C C . ALA A 1 269 ? -6.475 -16.808 1.877 1.00 83.12 269 ALA A C 1
ATOM 2176 O O . ALA A 1 269 ? -7.236 -17.752 1.683 1.00 83.12 269 ALA A O 1
ATOM 2177 N N . THR A 1 270 ? -5.296 -16.950 2.492 1.00 81.75 270 THR A N 1
ATOM 2178 C CA . THR A 1 270 ? -4.814 -18.228 3.032 1.00 81.75 270 THR A CA 1
ATOM 2179 C C . THR A 1 270 ? -5.762 -18.765 4.103 1.00 81.75 270 THR A C 1
ATOM 2181 O O . THR A 1 270 ? -6.120 -19.936 4.067 1.00 81.75 270 THR A O 1
ATOM 2184 N N . GLU A 1 271 ? -6.226 -17.912 5.019 1.00 82.69 271 GLU A N 1
ATOM 2185 C CA . GLU A 1 271 ? -7.189 -18.296 6.058 1.00 82.69 271 GLU A CA 1
ATOM 2186 C C . GLU A 1 271 ? -8.524 -18.768 5.460 1.00 82.69 271 GLU A C 1
ATOM 2188 O O . GLU A 1 271 ? -9.069 -19.778 5.900 1.00 82.69 271 GLU A O 1
ATOM 2193 N N . ALA A 1 272 ? -9.042 -18.078 4.438 1.00 77.06 272 ALA A N 1
ATOM 2194 C CA . ALA A 1 272 ? -10.259 -18.492 3.739 1.00 77.06 272 ALA A CA 1
ATOM 2195 C C . ALA A 1 272 ? -10.085 -19.853 3.039 1.00 77.06 272 ALA A C 1
ATOM 2197 O O . ALA A 1 272 ? -10.939 -20.729 3.182 1.00 77.06 272 ALA A O 1
ATOM 2198 N N . SER A 1 273 ? -8.951 -20.056 2.360 1.00 76.12 273 SER A N 1
ATOM 2199 C CA . SER A 1 273 ? -8.613 -21.328 1.711 1.00 76.12 273 SER A CA 1
ATOM 2200 C C . SER A 1 273 ? -8.512 -22.472 2.722 1.00 76.12 273 SER A C 1
ATOM 2202 O O . SER A 1 273 ? -9.092 -23.532 2.507 1.00 76.12 273 SER A O 1
ATOM 2204 N N . ASN A 1 274 ? -7.839 -22.256 3.857 1.00 76.00 274 ASN A N 1
ATOM 2205 C CA . ASN A 1 274 ? -7.707 -23.255 4.925 1.00 76.00 274 ASN A CA 1
ATOM 2206 C C . ASN A 1 274 ? -9.061 -23.653 5.535 1.00 76.00 274 ASN A C 1
ATOM 2208 O O . ASN A 1 274 ? -9.197 -24.740 6.089 1.00 76.00 274 ASN A O 1
ATOM 2212 N N . ARG A 1 275 ? -10.074 -22.785 5.425 1.00 73.19 275 ARG A N 1
ATOM 2213 C CA . ARG A 1 275 ? -11.455 -23.043 5.862 1.00 73.19 275 ARG A CA 1
ATOM 2214 C C . ARG A 1 275 ? -12.318 -23.715 4.792 1.00 73.19 275 ARG A C 1
ATOM 2216 O O . ARG A 1 275 ? -13.519 -23.865 4.997 1.00 73.19 275 ARG A O 1
ATOM 2223 N N . GLY A 1 276 ? -11.731 -24.110 3.664 1.00 68.88 276 GLY A N 1
ATOM 2224 C CA . GLY A 1 276 ? -12.431 -24.797 2.585 1.00 68.88 276 GLY A CA 1
ATOM 2225 C C . GLY A 1 276 ? -13.316 -23.894 1.726 1.00 68.88 276 GLY A C 1
ATOM 2226 O O . GLY A 1 276 ? -14.195 -24.391 1.029 1.00 68.88 276 GLY A O 1
ATOM 2227 N N . ILE A 1 277 ? -13.109 -22.575 1.776 1.00 64.12 277 ILE A N 1
ATOM 2228 C CA . ILE A 1 277 ? -13.796 -21.631 0.892 1.00 64.12 277 ILE A CA 1
ATOM 2229 C C . ILE A 1 277 ? -13.046 -21.642 -0.449 1.00 64.12 277 ILE A C 1
ATOM 2231 O O . ILE A 1 277 ? -12.076 -20.904 -0.630 1.00 64.12 277 ILE A O 1
ATOM 2235 N N . TYR A 1 278 ? -13.467 -22.536 -1.352 1.00 51.69 278 TYR A N 1
ATOM 2236 C CA . TYR A 1 278 ? -12.914 -22.713 -2.702 1.00 51.69 278 TYR A CA 1
ATOM 2237 C C . TYR A 1 278 ? -13.829 -22.119 -3.795 1.00 51.69 278 TYR A C 1
ATOM 2239 O O . TYR A 1 278 ? -14.964 -21.728 -3.542 1.00 51.69 278 TYR A O 1
ATOM 2247 N N . GLU A 1 279 ? -13.297 -22.018 -5.012 1.00 44.72 279 GLU A N 1
ATOM 2248 C CA . GLU A 1 279 ? -13.711 -21.120 -6.103 1.00 44.72 279 GLU A CA 1
ATOM 2249 C C . GLU A 1 279 ? -15.109 -21.369 -6.726 1.00 44.72 279 GLU A C 1
ATOM 2251 O O . GLU A 1 279 ? -15.709 -20.434 -7.257 1.00 44.72 279 GLU A O 1
ATOM 2256 N N . ASP A 1 280 ? -15.667 -22.581 -6.654 1.00 32.25 280 ASP A N 1
ATOM 2257 C CA . ASP A 1 280 ? -16.762 -22.999 -7.555 1.00 32.25 280 ASP A CA 1
ATOM 2258 C C . ASP A 1 280 ? -18.170 -22.453 -7.231 1.00 32.25 280 ASP A C 1
ATOM 2260 O O . ASP A 1 280 ? -19.063 -22.518 -8.075 1.00 32.25 280 ASP A O 1
ATOM 2264 N N . GLU A 1 281 ? -18.391 -21.826 -6.072 1.00 34.50 281 GLU A N 1
ATOM 2265 C CA . GLU A 1 281 ? -19.654 -21.112 -5.783 1.00 34.50 281 GLU A CA 1
ATOM 2266 C C . GLU A 1 281 ? -19.654 -19.649 -6.298 1.00 34.50 281 GLU A C 1
ATOM 2268 O O . GLU A 1 281 ? -20.631 -18.919 -6.121 1.00 34.50 281 GLU A O 1
ATOM 2273 N N . ALA A 1 282 ? -18.575 -19.194 -6.954 1.00 36.94 282 ALA A N 1
ATOM 2274 C CA . ALA A 1 282 ? -18.309 -17.774 -7.220 1.00 36.94 282 ALA A CA 1
ATOM 2275 C C . ALA A 1 282 ? -18.698 -17.261 -8.626 1.00 36.94 282 ALA A C 1
ATOM 2277 O O . ALA A 1 282 ? -18.361 -16.123 -8.979 1.00 36.94 282 ALA A O 1
ATOM 2278 N N . ILE A 1 283 ? -19.394 -18.044 -9.460 1.00 30.70 283 ILE A N 1
ATOM 2279 C CA . ILE A 1 283 ? -19.803 -17.608 -10.810 1.00 30.70 283 ILE A CA 1
ATOM 2280 C C . ILE A 1 283 ? -21.235 -18.058 -11.125 1.00 30.70 283 ILE A C 1
ATOM 2282 O O . ILE A 1 283 ? -21.430 -19.044 -11.827 1.00 30.70 283 ILE A O 1
ATOM 2286 N N . LYS A 1 284 ? -22.229 -17.303 -10.630 1.00 27.86 284 LYS A N 1
ATOM 2287 C CA . LYS A 1 284 ? -23.511 -16.944 -11.292 1.00 27.86 284 LYS A CA 1
ATOM 2288 C C . LYS A 1 284 ? -24.553 -16.503 -10.254 1.00 27.86 284 LYS A C 1
ATOM 2290 O O . LYS A 1 284 ? -24.965 -17.291 -9.415 1.00 27.86 284 LYS A O 1
ATOM 2295 N N . ASN A 1 285 ? -25.031 -15.265 -10.351 1.00 25.75 285 ASN A N 1
ATOM 2296 C CA . ASN A 1 285 ? -26.391 -14.975 -10.824 1.00 25.75 285 ASN A CA 1
ATOM 2297 C C . ASN A 1 285 ? -26.625 -13.461 -10.893 1.00 25.75 285 ASN A C 1
ATOM 2299 O O . ASN A 1 285 ? -25.962 -12.682 -10.212 1.00 25.75 285 ASN A O 1
ATOM 2303 N N . GLY A 1 286 ? -27.472 -13.082 -11.848 1.00 28.28 286 GLY A N 1
ATOM 2304 C CA . GLY A 1 286 ? -27.667 -11.722 -12.328 1.00 28.28 286 GLY A CA 1
ATOM 2305 C C . GLY A 1 286 ? -28.309 -10.767 -11.326 1.00 28.28 286 GLY A C 1
ATOM 2306 O O . GLY A 1 286 ? -28.779 -11.164 -10.268 1.00 28.28 286 GLY A O 1
ATOM 2307 N N . GLU A 1 287 ? -28.319 -9.504 -11.761 1.00 26.27 287 GLU A N 1
ATOM 2308 C CA . GLU A 1 287 ? -28.858 -8.298 -11.116 1.00 26.27 287 GLU A CA 1
ATOM 2309 C C . GLU A 1 287 ? -27.876 -7.524 -10.208 1.00 26.27 287 GLU A C 1
ATOM 2311 O O . GLU A 1 287 ? -27.909 -7.537 -8.983 1.00 26.27 287 GLU A O 1
ATOM 2316 N N . GLY A 1 288 ? -26.998 -6.750 -10.858 1.00 27.20 288 GLY A N 1
ATOM 2317 C CA . GLY A 1 288 ? -26.746 -5.364 -10.436 1.00 27.20 288 GLY A CA 1
ATOM 2318 C C . GLY A 1 288 ? -25.690 -5.059 -9.366 1.00 27.20 288 GLY A C 1
ATOM 2319 O O . GLY A 1 288 ? -25.444 -3.880 -9.124 1.00 27.20 288 GLY A O 1
ATOM 2320 N N . GLY A 1 289 ? -25.008 -6.033 -8.757 1.00 29.11 289 GLY A N 1
ATOM 2321 C CA . GLY A 1 289 ? -23.910 -5.726 -7.828 1.00 29.11 289 GLY A CA 1
ATOM 2322 C C . GLY A 1 289 ? -23.104 -6.940 -7.373 1.00 29.11 289 GLY A C 1
ATOM 2323 O O . GLY A 1 289 ? -23.654 -7.988 -7.059 1.00 29.11 289 GLY A O 1
ATOM 2324 N N . ARG A 1 290 ? -21.774 -6.803 -7.320 1.00 33.66 290 ARG A N 1
ATOM 2325 C CA . ARG A 1 290 ? -20.857 -7.869 -6.882 1.00 33.66 290 ARG A CA 1
ATOM 2326 C C . ARG A 1 290 ? -20.749 -7.830 -5.348 1.00 33.66 290 ARG A C 1
ATOM 2328 O O . ARG A 1 290 ? -20.357 -6.796 -4.808 1.00 33.66 290 ARG A O 1
ATOM 2335 N N . GLN A 1 291 ? -21.114 -8.912 -4.652 1.00 33.25 291 GLN A N 1
ATOM 2336 C CA . GLN A 1 291 ? -21.068 -9.021 -3.183 1.00 33.25 291 GLN A CA 1
ATOM 2337 C C . GLN A 1 291 ? -19.972 -9.999 -2.744 1.00 33.25 291 GLN A C 1
ATOM 2339 O O . GLN A 1 291 ? -20.005 -11.161 -3.125 1.00 33.25 291 GLN A O 1
ATOM 2344 N N . VAL A 1 292 ? -19.016 -9.553 -1.926 1.00 40.53 292 VAL A N 1
ATOM 2345 C CA . VAL A 1 292 ? -18.012 -10.419 -1.279 1.00 40.53 292 VAL A CA 1
ATOM 2346 C C . VAL A 1 292 ? -18.428 -10.632 0.172 1.00 40.53 292 VAL A C 1
ATOM 2348 O O . VAL A 1 292 ? -18.466 -9.670 0.938 1.00 40.53 292 VAL A O 1
ATOM 2351 N N . HIS A 1 293 ? -18.746 -11.868 0.554 1.00 39.69 293 HIS A N 1
ATOM 2352 C CA . HIS A 1 293 ? -19.008 -12.228 1.946 1.00 39.69 293 HIS A CA 1
ATOM 2353 C C . HIS A 1 293 ? -17.710 -12.759 2.563 1.00 39.69 293 HIS A C 1
ATOM 2355 O O . HIS A 1 293 ? -17.059 -13.614 1.978 1.00 39.69 293 HIS A O 1
ATOM 2361 N N . LEU A 1 294 ? -17.292 -12.258 3.723 1.00 43.66 294 LEU A N 1
ATOM 2362 C CA . LEU A 1 294 ? -16.225 -12.880 4.512 1.00 43.66 294 LEU A CA 1
ATOM 2363 C C . LEU A 1 294 ? -16.791 -13.142 5.905 1.00 43.66 294 LEU A C 1
ATOM 2365 O O . LEU A 1 294 ? -16.970 -12.225 6.713 1.00 43.66 294 LEU A O 1
ATOM 2369 N N . SER A 1 295 ? -17.137 -14.406 6.166 1.00 36.66 295 SER A N 1
ATOM 2370 C CA . SER A 1 295 ? -17.606 -14.834 7.482 1.00 36.66 295 SER A CA 1
ATOM 2371 C C . SER A 1 295 ? -16.416 -15.252 8.336 1.00 36.66 295 SER A C 1
ATOM 2373 O O . SER A 1 295 ? -15.867 -16.343 8.193 1.00 36.66 295 SER A O 1
ATOM 2375 N N . ALA A 1 296 ? -16.013 -14.377 9.253 1.00 36.94 296 ALA A N 1
ATOM 2376 C CA . ALA A 1 296 ? -15.104 -14.726 10.335 1.00 36.94 296 ALA A CA 1
ATOM 2377 C C . ALA A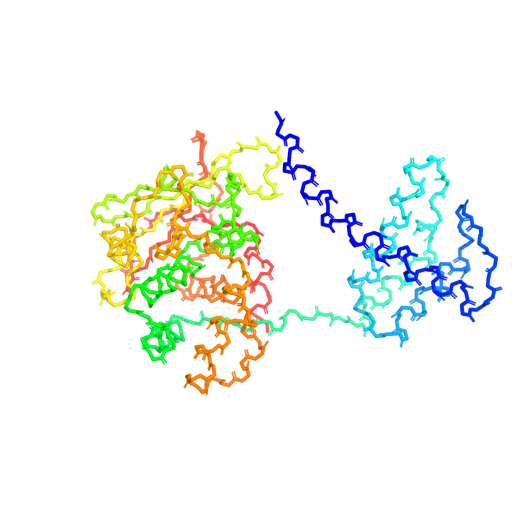 1 296 ? -15.891 -15.490 11.410 1.00 36.94 296 ALA A C 1
ATOM 2379 O O . ALA A 1 296 ? -16.320 -14.910 12.398 1.00 36.94 296 ALA A O 1
ATOM 2380 N N . THR A 1 297 ? -16.156 -16.773 11.199 1.00 31.20 297 THR A N 1
ATOM 2381 C CA . THR A 1 297 ? -16.808 -17.650 12.189 1.00 31.20 297 THR A CA 1
ATOM 2382 C C . THR A 1 297 ? -15.999 -18.927 12.318 1.00 31.20 297 THR A C 1
ATOM 2384 O O . THR A 1 297 ? -15.637 -19.511 11.295 1.00 31.20 297 THR A O 1
ATOM 2387 N N . SER A 1 298 ? -15.693 -19.365 13.543 1.00 30.75 298 SER A N 1
ATOM 2388 C CA . SER A 1 298 ? -14.980 -20.625 13.815 1.00 30.75 298 SER A CA 1
ATOM 2389 C C . SER A 1 298 ? -15.895 -21.853 13.700 1.00 30.75 298 SER A C 1
ATOM 2391 O O . SER A 1 298 ? -15.893 -22.735 14.551 1.00 30.75 298 SER A O 1
ATOM 2393 N N . GLY A 1 299 ? -16.696 -21.907 12.639 1.00 32.38 299 GLY A N 1
ATOM 2394 C CA . GLY A 1 299 ? -17.625 -23.000 12.384 1.00 32.38 299 GLY A CA 1
ATOM 2395 C C . GLY A 1 299 ? -18.843 -22.507 11.627 1.00 32.38 299 GLY A C 1
ATOM 2396 O O . GLY A 1 299 ? -19.690 -21.824 12.190 1.00 32.38 299 GLY A O 1
ATOM 2397 N N . PHE A 1 300 ? -18.938 -22.859 10.349 1.00 28.38 300 PHE A N 1
ATOM 2398 C CA . PHE A 1 300 ? -20.194 -22.795 9.613 1.00 28.38 300 PHE A CA 1
ATOM 2399 C C . PHE A 1 300 ? -20.353 -24.092 8.819 1.00 28.38 300 PHE A C 1
ATOM 2401 O O . PHE A 1 300 ? -19.741 -24.290 7.774 1.00 28.38 300 PHE A O 1
ATOM 2408 N N . ARG A 1 301 ? -21.183 -24.996 9.356 1.00 28.41 301 ARG A N 1
ATOM 2409 C CA . ARG A 1 301 ? -21.969 -25.920 8.536 1.00 28.41 301 ARG A CA 1
ATOM 2410 C C . ARG A 1 301 ? -23.043 -25.077 7.857 1.00 28.41 301 ARG A C 1
ATOM 2412 O O . ARG A 1 301 ? -23.817 -24.424 8.550 1.00 28.41 301 ARG A O 1
ATOM 2419 N N . GLY A 1 302 ? -23.103 -25.116 6.533 1.00 26.16 302 GLY A N 1
ATOM 2420 C CA . GLY A 1 302 ? -24.211 -24.543 5.773 1.00 26.16 302 GLY A CA 1
ATOM 2421 C C . GLY A 1 302 ? -23.738 -23.793 4.540 1.00 26.16 302 GLY A C 1
ATOM 2422 O O . GLY A 1 302 ? -23.195 -22.699 4.655 1.00 26.16 302 GLY A O 1
ATOM 2423 N N . LYS A 1 303 ? -23.973 -24.421 3.383 1.00 30.58 303 LYS A N 1
ATOM 2424 C CA . LYS A 1 303 ? -23.884 -23.864 2.028 1.00 30.58 303 LYS A CA 1
ATOM 2425 C C . LYS A 1 303 ? -24.469 -22.451 1.986 1.00 30.58 303 LYS A C 1
ATOM 2427 O O . LYS A 1 303 ? -25.561 -22.276 2.520 1.00 30.58 303 LYS A O 1
ATOM 2432 N N . ASN A 1 304 ? -23.749 -21.499 1.382 1.00 27.28 304 ASN A N 1
ATOM 2433 C CA . ASN A 1 304 ? -24.283 -20.343 0.644 1.00 27.28 304 ASN A CA 1
ATOM 2434 C C . ASN A 1 304 ? -23.154 -19.374 0.230 1.00 27.28 304 ASN A C 1
ATOM 2436 O O . ASN A 1 304 ? -22.680 -18.584 1.044 1.00 27.28 304 ASN A O 1
ATOM 2440 N N . ASN A 1 305 ? -22.819 -19.420 -1.061 1.00 28.12 305 ASN A N 1
ATOM 2441 C CA . ASN A 1 305 ? -22.334 -18.373 -1.968 1.00 28.12 305 ASN A CA 1
ATOM 2442 C C . ASN A 1 305 ? -21.356 -17.330 -1.397 1.00 28.12 305 ASN A C 1
ATOM 2444 O O . ASN A 1 305 ? -21.745 -16.277 -0.884 1.00 28.12 305 ASN A O 1
ATOM 2448 N N . PHE A 1 306 ? -20.065 -17.576 -1.628 1.00 32.12 306 PHE A N 1
ATOM 2449 C CA . PHE A 1 306 ? -18.960 -16.665 -1.336 1.00 32.12 306 PHE A CA 1
ATOM 2450 C C . PHE A 1 306 ? -18.241 -16.260 -2.636 1.00 32.12 306 PHE A C 1
ATOM 2452 O O . PHE A 1 306 ? -17.872 -17.111 -3.437 1.00 32.12 306 PHE A O 1
ATOM 2459 N N . PHE A 1 307 ? -18.001 -14.959 -2.847 1.00 33.62 307 PHE A N 1
ATOM 2460 C CA . PHE A 1 307 ? -17.244 -14.450 -4.000 1.00 33.62 307 PHE A CA 1
ATOM 2461 C C . PHE A 1 307 ? -15.902 -13.873 -3.552 1.00 33.62 307 PHE A C 1
ATOM 2463 O O . PHE A 1 307 ? -15.865 -13.023 -2.667 1.00 33.62 307 PHE A O 1
ATOM 2470 N N . ILE A 1 308 ? -14.806 -14.256 -4.208 1.00 33.09 308 ILE A N 1
ATOM 2471 C CA . ILE A 1 308 ? -13.473 -13.672 -4.015 1.00 33.09 308 ILE A CA 1
ATOM 2472 C C . ILE A 1 308 ? -12.985 -13.082 -5.353 1.00 33.09 308 ILE A C 1
ATOM 2474 O O . ILE A 1 308 ? -13.246 -13.605 -6.432 1.00 33.09 308 ILE A O 1
ATOM 2478 N N . CYS A 1 309 ? -12.319 -11.925 -5.302 1.00 31.39 309 CYS A N 1
ATOM 2479 C CA . CYS A 1 309 ? -11.824 -11.195 -6.474 1.00 31.39 309 CYS A CA 1
ATOM 2480 C C . CYS A 1 309 ? -10.687 -11.956 -7.197 1.00 31.39 309 CYS A C 1
ATOM 2482 O O . CYS A 1 309 ? -9.780 -12.465 -6.544 1.00 31.39 309 CYS A O 1
ATOM 2484 N N . THR A 1 310 ? -10.666 -11.920 -8.538 1.00 31.41 310 THR A N 1
ATOM 2485 C CA . THR A 1 310 ? -9.776 -12.642 -9.489 1.00 31.41 310 THR A CA 1
ATOM 2486 C C . THR A 1 310 ? -8.264 -12.504 -9.241 1.00 31.41 310 THR A C 1
ATOM 2488 O O . THR A 1 310 ? -7.439 -13.164 -9.861 1.00 31.41 310 THR A O 1
ATOM 2491 N N . GLU A 1 311 ? -7.862 -11.601 -8.356 1.00 34.34 311 GLU A N 1
ATOM 2492 C CA . GLU A 1 311 ? -6.468 -11.341 -8.006 1.00 34.34 311 GLU A CA 1
ATOM 2493 C C . GLU A 1 311 ? -5.950 -12.227 -6.869 1.00 34.34 311 GLU A C 1
ATOM 2495 O O . GLU A 1 311 ? -4.744 -12.295 -6.638 1.00 34.34 311 GLU A O 1
ATOM 2500 N N . VAL A 1 312 ? -6.863 -12.902 -6.169 1.00 37.66 312 VAL A N 1
ATOM 2501 C CA . VAL A 1 312 ? -6.547 -13.867 -5.119 1.00 37.66 312 VAL A CA 1
ATOM 2502 C C . VAL A 1 312 ? -6.024 -15.179 -5.713 1.00 37.66 312 VAL A C 1
ATOM 2504 O O . VAL A 1 312 ? -5.159 -15.792 -5.099 1.00 37.66 312 VAL A O 1
ATOM 2507 N N . ASN A 1 313 ? -6.382 -15.526 -6.954 1.00 34.31 313 ASN A N 1
ATOM 2508 C CA . ASN A 1 313 ? -5.874 -16.720 -7.647 1.00 34.31 313 ASN A CA 1
ATOM 2509 C C . ASN A 1 313 ? -4.349 -16.707 -7.809 1.00 34.31 313 ASN A C 1
ATOM 2511 O O . ASN A 1 313 ? -3.692 -17.706 -7.538 1.00 34.31 313 ASN A O 1
ATOM 2515 N N . ASN A 1 314 ? -3.754 -15.556 -8.146 1.00 32.16 314 ASN A N 1
ATOM 2516 C CA . ASN A 1 314 ? -2.292 -15.433 -8.232 1.00 32.16 314 ASN A CA 1
ATOM 2517 C C . ASN A 1 314 ? -1.607 -15.503 -6.859 1.00 32.16 314 ASN A C 1
ATOM 2519 O O . ASN A 1 314 ? -0.409 -15.758 -6.789 1.00 32.16 314 ASN A O 1
ATOM 2523 N N . ILE A 1 315 ? -2.335 -15.244 -5.772 1.00 35.31 315 ILE A N 1
ATOM 2524 C CA . ILE A 1 315 ? -1.798 -15.290 -4.409 1.00 35.31 315 ILE A CA 1
ATOM 2525 C C . ILE A 1 315 ? -1.935 -16.707 -3.828 1.00 35.31 315 ILE A C 1
ATOM 2527 O O . ILE A 1 315 ? -0.972 -17.225 -3.265 1.00 35.31 315 ILE A O 1
ATOM 2531 N N . ILE A 1 316 ? -3.085 -17.361 -4.023 1.00 34.78 316 ILE A N 1
ATOM 2532 C CA . ILE A 1 316 ? -3.355 -18.739 -3.585 1.00 34.78 316 ILE A CA 1
ATOM 2533 C C . ILE A 1 316 ? -2.500 -19.741 -4.374 1.00 34.78 316 ILE A C 1
ATOM 2535 O O . ILE A 1 316 ? -1.836 -20.572 -3.761 1.00 34.78 316 ILE A O 1
ATOM 2539 N N . ALA A 1 317 ? -2.399 -19.609 -5.703 1.00 31.94 317 ALA A N 1
ATOM 2540 C CA . ALA A 1 317 ? -1.583 -20.506 -6.532 1.00 31.94 317 ALA A CA 1
ATOM 2541 C C . ALA A 1 317 ? -0.077 -20.456 -6.202 1.00 31.94 317 ALA A C 1
ATOM 2543 O O . ALA A 1 317 ? 0.643 -21.416 -6.466 1.00 31.94 317 ALA A O 1
ATOM 2544 N N . ASN A 1 318 ? 0.395 -19.352 -5.612 1.00 33.00 318 ASN A N 1
ATOM 2545 C CA . ASN A 1 318 ? 1.774 -19.199 -5.144 1.00 33.00 318 ASN A CA 1
ATOM 2546 C C . ASN A 1 318 ? 1.970 -19.567 -3.661 1.00 33.00 318 ASN A C 1
ATOM 2548 O O . ASN A 1 318 ? 3.113 -19.675 -3.235 1.00 33.00 318 ASN A O 1
ATOM 2552 N N . SER A 1 319 ? 0.895 -19.747 -2.882 1.00 31.69 319 SER A N 1
ATOM 2553 C CA . SER A 1 319 ? 0.970 -20.148 -1.463 1.00 31.69 319 SER A CA 1
ATOM 2554 C C . SER A 1 319 ? 0.820 -21.661 -1.253 1.00 31.69 319 SER A C 1
ATOM 2556 O O . SER A 1 319 ? 1.103 -22.150 -0.166 1.00 31.69 319 SER A O 1
ATOM 2558 N N . LEU A 1 320 ? 0.361 -22.391 -2.277 1.00 30.25 320 LEU A N 1
ATOM 2559 C CA . LEU A 1 320 ? 0.129 -23.843 -2.262 1.00 30.25 320 LEU A CA 1
ATOM 2560 C C . LEU A 1 320 ? 1.240 -24.649 -2.975 1.00 30.25 320 LEU A C 1
ATOM 2562 O O . LEU A 1 320 ? 1.000 -25.781 -3.390 1.00 30.25 320 LEU A O 1
ATOM 2566 N N . LYS A 1 321 ? 2.439 -24.077 -3.150 1.00 28.92 321 LYS A N 1
ATOM 2567 C CA . LYS A 1 321 ? 3.610 -24.761 -3.722 1.00 28.92 321 LYS A CA 1
ATOM 2568 C C . LYS A 1 321 ? 4.826 -24.677 -2.822 1.00 28.92 321 LYS A C 1
ATOM 2570 O O . LYS A 1 321 ? 5.084 -23.569 -2.303 1.00 28.92 321 LYS A O 1
#

Radius of gyration: 22.78 Å; chains: 1; bounding box: 58×46×59 Å

Organism: Mytilus coruscus (NCBI:txid42192)

pLDDT: mean 77.97, std 21.52, range [25.75, 97.25]